Protein AF-A0A1I0Z1X1-F1 (afdb_monomer)

Nearest PDB structures (foldseek):
  2dg6-assembly1_A-2  TM=7.361E-01  e=3.418E-11  Streptomyces coelicolor A3(2)
  6jgx-assembly1_B  TM=8.925E-01  e=4.770E-03  Pseudomonas putida
  6jyw-assembly1_B  TM=8.492E-01  e=8.943E-03  Pseudomonas putida
  5gpe-assembly4_G  TM=6.206E-01  e=1.673E-03  Cupriavidus metallidurans CH34
  5gpe-assembly4_H  TM=6.329E-01  e=3.137E-03  Cupriavidus metallidurans CH34

Solvent-accessible surface area (backbone atoms only — not comparable to full-atom values): 17485 Å² total; per-residue (Å²): 79,47,64,69,57,50,18,67,75,67,72,46,49,58,70,56,52,54,46,33,34,74,76,62,67,36,82,76,61,49,73,80,50,100,91,38,63,35,45,56,69,66,56,51,56,50,50,52,50,52,46,46,40,34,72,69,32,64,33,51,70,72,38,44,35,57,36,51,52,42,42,70,36,80,86,57,53,65,70,55,39,41,50,45,33,56,65,42,49,91,72,67,96,59,86,45,52,70,71,31,39,52,55,53,48,50,57,38,53,76,68,70,55,89,73,65,92,84,39,55,65,54,48,46,55,9,34,50,50,50,56,38,43,74,74,75,41,72,63,63,68,77,46,44,65,60,54,53,54,54,50,49,56,49,52,49,54,55,49,51,55,30,48,53,41,39,73,74,70,66,38,61,59,61,25,35,48,42,43,38,50,49,58,46,41,39,59,55,51,49,54,50,53,50,53,55,51,50,48,54,53,44,28,76,72,73,53,71,76,79,74,78,77,80,81,75,72,80,77,78,88,74,90,80,91,82,88,81,90,86,81,91,76,89,81,94,82,85,88,79,79,69,77,72,64,57,64,68,57,55,64,62,60,62,68,66,68,69,74,76,81,79,84,88,86,86,86,85,88,86,90,83,87,81,89,80,87,80,87,78,87,83,136

Radius of gyration: 30.02 Å; Cα contacts (8 Å, |Δi|>4): 189; chains: 1; bounding box: 86×75×64 Å

pLDDT: mean 78.01, std 23.25, range [28.52, 97.19]

Secondary structure (DSSP, 8-state):
--HHHHHHHH---HHHHHHHHHTTSSPPPEEEETTEEE--HHHHHHHHHHHIIIIIT---HHHHHHHHHHHH-TTS-HHHHHHHHHHHSPPPSSPPPHHHHHHHHHHHHHTT----TT-HHHHHHHHHHHHHHHTT--THHHHHHHHHHHHHHHHHHHHHHHHHHHHHH--HHHHHHHHHHHHHHHHHHHHHHHHHHHHHHHHHHH-SPPPPP--------------------------SSSHHHHHHHHHHHHHHHSSSSSS--------------------

Structure (mmCIF, N/CA/C/O backbone):
data_AF-A0A1I0Z1X1-F1
#
_entry.id   AF-A0A1I0Z1X1-F1
#
loop_
_atom_site.group_PDB
_atom_site.id
_atom_site.type_symbol
_atom_site.label_atom_id
_atom_site.label_alt_id
_atom_site.label_comp_id
_atom_site.label_asym_id
_atom_site.label_entity_id
_atom_site.label_seq_id
_atom_site.pdbx_PDB_ins_code
_atom_site.Cartn_x
_atom_site.Cartn_y
_atom_site.Cartn_z
_atom_site.occupancy
_atom_site.B_iso_or_equiv
_atom_site.auth_seq_id
_atom_site.auth_comp_id
_atom_site.auth_asym_id
_atom_site.auth_atom_id
_atom_site.pdbx_PDB_model_num
ATOM 1 N N . MET A 1 1 ? -14.034 -4.670 26.678 1.00 93.81 1 MET A N 1
ATOM 2 C CA . MET A 1 1 ? -12.722 -5.021 27.282 1.00 93.81 1 MET A CA 1
ATOM 3 C C . MET A 1 1 ? -12.045 -3.809 27.926 1.00 93.81 1 MET A C 1
ATOM 5 O O . MET A 1 1 ? -12.320 -2.674 27.537 1.00 93.81 1 MET A O 1
ATOM 9 N N . ARG A 1 2 ? -11.177 -4.023 28.927 1.00 92.81 2 ARG A N 1
ATOM 10 C CA . ARG A 1 2 ? -10.353 -2.949 29.538 1.00 92.81 2 ARG A CA 1
ATOM 11 C C . ARG A 1 2 ? -9.100 -2.671 28.696 1.00 92.81 2 ARG A C 1
ATOM 13 O O . ARG A 1 2 ? -8.703 -3.499 27.889 1.00 92.81 2 ARG A O 1
ATOM 20 N N . ILE A 1 3 ? -8.436 -1.530 28.915 1.00 93.88 3 ILE A N 1
ATOM 21 C CA . ILE A 1 3 ? -7.227 -1.159 28.148 1.00 93.88 3 ILE A CA 1
ATOM 22 C C . ILE A 1 3 ? -6.066 -2.152 28.322 1.00 93.88 3 ILE A C 1
ATOM 24 O O . ILE A 1 3 ? -5.311 -2.374 27.384 1.00 93.88 3 ILE A O 1
ATOM 28 N N . SER A 1 4 ? -5.922 -2.763 29.502 1.00 93.31 4 SER A N 1
ATOM 29 C CA . SER A 1 4 ? -4.905 -3.791 29.753 1.00 93.31 4 SER A CA 1
ATOM 30 C C . SER A 1 4 ? -5.158 -5.041 28.913 1.00 93.31 4 SER A C 1
ATOM 32 O O . SER A 1 4 ? -4.246 -5.547 28.277 1.00 93.31 4 SER A O 1
ATOM 34 N N . GLU A 1 5 ? -6.411 -5.484 28.855 1.00 95.25 5 GLU A N 1
ATOM 35 C CA . GLU A 1 5 ? -6.845 -6.627 28.050 1.00 95.25 5 GLU A CA 1
ATOM 36 C C . GLU A 1 5 ? -6.687 -6.352 26.548 1.00 95.25 5 GLU A C 1
ATOM 38 O O . GLU A 1 5 ? -6.133 -7.180 25.828 1.00 95.25 5 GLU A O 1
ATOM 43 N N . LEU A 1 6 ? -7.077 -5.156 26.089 1.00 95.88 6 LEU A N 1
ATOM 44 C CA . LEU A 1 6 ? -6.846 -4.711 24.711 1.00 95.88 6 LEU A CA 1
ATOM 45 C C . LEU A 1 6 ? -5.352 -4.738 24.363 1.00 95.88 6 LEU A C 1
ATOM 47 O O . LEU A 1 6 ? -4.967 -5.207 23.294 1.00 95.88 6 LEU A O 1
ATOM 51 N N . SER A 1 7 ? -4.510 -4.258 25.280 1.00 95.56 7 SER A N 1
ATOM 52 C CA . SER A 1 7 ? -3.061 -4.222 25.097 1.00 95.56 7 SER A CA 1
ATOM 53 C C . SER A 1 7 ? -2.470 -5.623 24.965 1.00 95.56 7 SER A C 1
ATOM 55 O O . SER A 1 7 ? -1.703 -5.876 24.041 1.00 95.56 7 SER A O 1
ATOM 57 N N . THR A 1 8 ? -2.883 -6.557 25.825 1.00 95.00 8 THR A N 1
ATOM 58 C CA . THR A 1 8 ? -2.458 -7.960 25.744 1.00 95.00 8 THR A CA 1
ATOM 59 C C . THR A 1 8 ? -2.895 -8.610 24.435 1.00 95.00 8 THR A C 1
ATOM 61 O O . THR A 1 8 ? -2.097 -9.296 23.806 1.00 95.00 8 THR A O 1
ATOM 64 N N . ARG A 1 9 ? -4.138 -8.381 23.996 1.00 95.50 9 ARG A N 1
ATOM 65 C CA . ARG A 1 9 ? -4.670 -8.993 22.768 1.00 95.50 9 ARG A CA 1
ATOM 66 C C . ARG A 1 9 ? -4.030 -8.458 21.490 1.00 95.50 9 ARG A C 1
ATOM 68 O O . ARG A 1 9 ? -3.876 -9.209 20.536 1.00 95.50 9 ARG A O 1
ATOM 75 N N . THR A 1 10 ? -3.701 -7.170 21.458 1.00 95.19 10 THR A N 1
ATOM 76 C CA . THR A 1 10 ? -3.198 -6.494 20.246 1.00 95.19 10 THR A CA 1
ATOM 77 C C . THR A 1 10 ? -1.678 -6.360 20.209 1.00 95.19 10 THR A C 1
ATOM 79 O O . THR A 1 10 ? -1.124 -6.000 19.175 1.00 95.19 10 THR A O 1
ATOM 82 N N . GLY A 1 11 ? -0.993 -6.573 21.336 1.00 94.25 11 GLY A N 1
ATOM 83 C CA . GLY A 1 11 ? 0.431 -6.264 21.494 1.00 94.25 11 GLY A CA 1
ATOM 84 C C . GLY A 1 11 ? 0.743 -4.761 21.536 1.00 94.25 11 GLY A C 1
ATOM 85 O O . GLY A 1 11 ? 1.902 -4.373 21.672 1.00 94.25 11 GLY A O 1
ATOM 86 N N . VAL A 1 12 ? -0.270 -3.891 21.448 1.00 96.50 12 VAL A N 1
ATOM 87 C CA . VAL A 1 12 ? -0.105 -2.434 21.470 1.00 96.50 12 VAL A CA 1
ATOM 88 C C . VAL A 1 12 ? -0.131 -1.954 22.914 1.00 96.50 12 VAL A C 1
ATOM 90 O O . VAL A 1 12 ? -1.105 -2.165 23.634 1.00 96.50 12 VAL A O 1
ATOM 93 N N . SER A 1 13 ? 0.930 -1.287 23.369 1.00 96.75 13 SER A N 1
ATOM 94 C CA . SER A 1 13 ? 1.021 -0.817 24.756 1.00 96.75 13 SER A CA 1
ATOM 95 C C . SER A 1 13 ? -0.084 0.194 25.100 1.00 96.75 13 SER A C 1
ATOM 97 O O . SER A 1 13 ? -0.475 1.016 24.272 1.00 96.75 13 SER A O 1
ATOM 99 N N . ALA A 1 14 ? -0.571 0.190 26.345 1.00 96.06 14 ALA A N 1
ATOM 100 C CA . ALA A 1 14 ? -1.599 1.139 26.787 1.00 96.06 14 ALA A CA 1
ATOM 101 C C . ALA A 1 14 ? -1.243 2.630 26.539 1.00 96.06 14 ALA A C 1
ATOM 103 O O . ALA A 1 14 ? -2.138 3.389 26.153 1.00 96.06 14 ALA A O 1
ATOM 104 N N . PRO A 1 15 ? 0.019 3.091 26.709 1.00 97.19 15 PRO A N 1
ATOM 105 C CA . PRO A 1 15 ? 0.421 4.436 26.292 1.00 97.19 15 PRO A CA 1
ATOM 106 C C . PRO A 1 15 ? 0.251 4.684 24.790 1.00 97.19 15 PRO A C 1
ATOM 108 O O . PRO A 1 15 ? -0.226 5.751 24.409 1.00 97.19 15 PRO A O 1
ATOM 111 N N . LEU A 1 16 ? 0.589 3.702 23.947 1.00 96.19 16 LEU A N 1
ATOM 112 C CA . LEU A 1 16 ? 0.466 3.815 22.495 1.00 96.19 16 LEU A CA 1
ATOM 113 C C . LEU A 1 16 ? -1.001 3.793 22.036 1.00 96.19 16 LEU A C 1
ATOM 115 O O . LEU A 1 16 ? -1.370 4.564 21.158 1.00 96.19 16 LEU A O 1
ATOM 119 N N . VAL A 1 17 ? -1.867 3.015 22.693 1.00 96.69 17 VAL A N 1
ATOM 120 C CA . VAL A 1 17 ? -3.326 3.081 22.480 1.00 96.69 17 VAL A CA 1
ATOM 121 C C . VAL A 1 17 ? -3.846 4.494 22.763 1.00 96.69 17 VAL A C 1
ATOM 123 O O . VAL A 1 17 ? -4.510 5.089 21.920 1.00 96.69 17 VAL A O 1
ATOM 126 N N . LYS A 1 18 ? -3.504 5.076 23.924 1.00 95.00 18 LYS A N 1
ATOM 127 C CA . LYS A 1 18 ? -3.908 6.453 24.271 1.00 95.00 18 LYS A CA 1
ATOM 128 C C . LYS A 1 18 ? -3.362 7.481 23.283 1.00 95.00 18 LYS A C 1
ATOM 130 O O . LYS A 1 18 ? -4.047 8.452 22.972 1.00 95.00 18 LYS A O 1
ATOM 135 N N . PHE A 1 19 ? -2.137 7.270 22.808 1.00 96.19 19 PHE A N 1
ATOM 136 C CA . PHE A 1 19 ? -1.537 8.080 21.759 1.00 96.19 19 PHE A CA 1
ATOM 137 C C . PHE A 1 19 ? -2.364 8.002 20.469 1.00 96.19 19 PHE A C 1
ATOM 139 O O . PHE A 1 19 ? -2.783 9.044 19.984 1.00 96.19 19 PHE A O 1
ATOM 146 N N . TYR A 1 20 ? -2.699 6.810 19.965 1.00 97.06 20 TYR A N 1
ATOM 147 C CA . TYR A 1 20 ? -3.520 6.668 18.755 1.00 97.06 20 TYR A CA 1
ATOM 148 C C . TYR A 1 20 ? -4.912 7.289 18.889 1.00 97.06 20 TYR A C 1
ATOM 150 O O . TYR A 1 20 ? -5.387 7.885 17.926 1.00 97.06 20 TYR A O 1
ATOM 158 N N . VAL A 1 21 ? -5.534 7.220 20.070 1.00 96.12 21 VAL A N 1
ATOM 159 C CA . VAL A 1 21 ? -6.797 7.932 20.336 1.00 96.12 21 VAL A CA 1
ATOM 160 C C . VAL A 1 21 ? -6.605 9.445 20.234 1.00 96.12 21 VAL A C 1
ATOM 162 O O . VAL A 1 21 ? -7.387 10.125 19.577 1.00 96.12 21 VAL A O 1
ATOM 165 N N . ARG A 1 22 ? -5.548 9.992 20.848 1.00 95.56 22 ARG A N 1
ATOM 166 C CA . ARG A 1 22 ? -5.266 11.435 20.810 1.00 95.56 22 ARG A CA 1
ATOM 167 C C . ARG A 1 22 ? -4.931 11.930 19.403 1.00 95.56 22 ARG A C 1
ATOM 169 O O . ARG A 1 22 ? -5.364 13.013 19.026 1.00 95.56 22 ARG A O 1
ATOM 176 N N . GLU A 1 23 ? -4.173 11.148 18.642 1.00 94.44 23 GLU A N 1
ATOM 177 C CA . GLU A 1 23 ? -3.815 11.478 17.261 1.00 94.44 23 GLU A CA 1
ATOM 178 C C . GLU A 1 23 ? -4.964 11.214 16.269 1.00 94.44 23 GLU A C 1
ATOM 180 O O . GLU A 1 23 ? -4.846 11.567 15.095 1.00 94.44 23 GLU A O 1
ATOM 185 N N . GLY A 1 24 ? -6.081 10.629 16.722 1.00 94.44 24 GLY A N 1
ATOM 186 C CA . GLY A 1 24 ? -7.289 10.395 15.928 1.00 94.44 24 GLY A CA 1
ATOM 187 C C . GLY A 1 24 ? -7.253 9.154 15.032 1.00 94.44 24 GLY A C 1
ATOM 188 O O . GLY A 1 24 ? -8.101 9.028 14.164 1.00 94.44 24 GLY A O 1
ATOM 189 N N . LEU A 1 25 ? -6.294 8.240 15.215 1.00 96.38 25 LEU A N 1
ATOM 190 C CA . LEU A 1 25 ? -6.234 6.989 14.445 1.00 96.38 25 LEU A CA 1
ATOM 191 C C . LEU A 1 25 ? -7.194 5.925 14.992 1.00 96.38 25 LEU A C 1
ATOM 193 O O . LEU A 1 25 ? -7.683 5.083 14.241 1.00 96.38 25 LEU A O 1
ATOM 197 N N . LEU A 1 26 ? -7.440 5.943 16.303 1.00 96.69 26 LEU A N 1
ATOM 198 C CA . LEU A 1 26 ? -8.332 5.012 16.987 1.00 96.69 26 LEU A CA 1
ATOM 199 C C . LEU A 1 26 ? -9.522 5.788 17.570 1.00 96.69 26 LEU A C 1
ATOM 201 O O . LEU A 1 26 ? -9.287 6.770 18.281 1.00 96.69 26 LEU A O 1
ATOM 205 N N . PRO A 1 27 ? -10.774 5.357 17.338 1.00 94.44 27 PRO A N 1
ATOM 206 C CA . PRO A 1 27 ? -11.924 5.929 18.026 1.00 94.44 27 PRO A CA 1
ATOM 207 C C . PRO A 1 2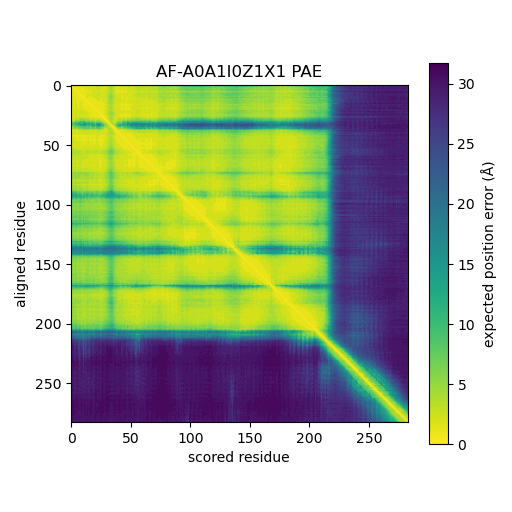7 ? -11.757 5.885 19.556 1.00 94.44 27 PRO A C 1
ATOM 209 O O . PRO A 1 27 ? -11.107 4.978 20.091 1.00 94.44 27 PRO A O 1
ATOM 212 N N . PRO A 1 28 ? -12.302 6.867 20.295 1.00 93.38 28 PRO A N 1
ATOM 213 C CA . PRO A 1 28 ? -12.273 6.829 21.748 1.00 93.38 28 PRO A CA 1
ATOM 214 C C . PRO A 1 28 ? -13.129 5.670 22.273 1.00 93.38 28 PRO A C 1
ATOM 216 O O . PRO A 1 28 ? -14.193 5.377 21.738 1.00 93.38 28 PRO A O 1
ATOM 219 N N . ALA A 1 29 ? -12.691 5.068 23.378 1.00 91.94 29 ALA A N 1
ATOM 220 C CA . ALA A 1 29 ? -13.447 4.021 24.057 1.00 91.94 29 ALA A CA 1
ATOM 221 C C . ALA A 1 29 ? -14.838 4.495 24.505 1.00 91.94 29 ALA A C 1
ATOM 223 O O . ALA A 1 29 ? -15.006 5.628 24.973 1.00 91.94 29 ALA A O 1
ATOM 224 N N . GLU A 1 30 ? -15.811 3.590 24.463 1.00 88.75 30 GLU A N 1
ATOM 225 C CA . GLU A 1 30 ? -17.180 3.860 24.890 1.00 88.75 30 GLU A CA 1
ATOM 226 C C . GLU A 1 30 ? -17.243 4.108 26.398 1.00 88.75 30 GLU A C 1
ATOM 228 O O . GLU A 1 30 ? -16.632 3.386 27.190 1.00 88.75 30 GLU A O 1
ATOM 233 N N . ARG A 1 31 ? -17.993 5.128 26.829 1.00 85.38 31 ARG A N 1
ATOM 234 C CA . ARG A 1 31 ? -18.189 5.429 28.255 1.00 85.38 31 ARG A CA 1
ATOM 235 C C . ARG A 1 31 ? -19.332 4.578 28.804 1.00 85.38 31 ARG A C 1
ATOM 237 O O . ARG A 1 31 ? -20.492 4.878 28.560 1.00 85.38 31 ARG A O 1
ATOM 244 N N . THR A 1 32 ? -19.010 3.571 29.611 1.00 81.81 32 THR A N 1
ATOM 245 C CA . THR A 1 32 ? -19.996 2.670 30.239 1.00 81.81 32 THR A CA 1
ATOM 246 C C . THR A 1 32 ? -20.348 3.060 31.684 1.00 81.81 32 THR A C 1
ATOM 248 O O . THR A 1 32 ? -21.060 2.341 32.379 1.00 81.81 32 THR A O 1
ATOM 251 N N . GLY A 1 33 ? -19.858 4.207 32.169 1.00 78.62 33 GLY A N 1
ATOM 252 C CA . GLY A 1 33 ? -20.182 4.766 33.485 1.00 78.62 33 GLY A CA 1
ATOM 253 C C . GLY A 1 33 ? -19.370 6.024 33.813 1.00 78.62 33 GLY A C 1
ATOM 254 O O . GLY A 1 33 ? -18.542 6.463 33.015 1.00 78.62 33 GLY A O 1
ATOM 255 N N . HIS A 1 34 ? -19.567 6.594 35.010 1.00 71.50 34 HIS A N 1
ATOM 256 C CA . HIS A 1 34 ? -18.970 7.885 35.404 1.00 71.50 34 HIS A CA 1
ATOM 257 C C . HIS A 1 34 ? -17.430 7.914 35.294 1.00 71.50 34 HIS A C 1
ATOM 259 O O . HIS A 1 34 ? -16.863 8.930 34.901 1.00 71.50 34 HIS A O 1
ATOM 265 N N . ASN A 1 35 ? -16.763 6.780 35.550 1.00 72.00 35 ASN A N 1
ATOM 266 C CA . ASN A 1 35 ? -15.308 6.625 35.414 1.00 72.00 35 ASN A CA 1
ATOM 267 C C . ASN A 1 35 ? -14.905 5.306 34.720 1.00 72.00 35 ASN A C 1
ATOM 269 O O . ASN A 1 35 ? -13.876 4.704 35.034 1.00 72.00 35 ASN A O 1
ATOM 273 N N . ARG A 1 36 ? -15.759 4.791 33.827 1.00 78.31 36 ARG A N 1
ATOM 274 C CA . ARG A 1 36 ? -15.531 3.509 33.150 1.00 78.31 36 ARG A CA 1
ATOM 275 C C . ARG A 1 36 ? -15.606 3.692 31.643 1.00 78.31 36 ARG A C 1
ATOM 277 O O . ARG A 1 36 ? -16.592 4.213 31.134 1.00 78.31 36 ARG A O 1
ATOM 284 N N . THR A 1 37 ? -14.559 3.247 30.961 1.00 84.12 37 THR A N 1
ATOM 285 C CA . THR A 1 37 ? -14.524 3.133 29.507 1.00 84.12 37 THR A CA 1
ATOM 286 C C . THR A 1 37 ? -14.244 1.700 29.089 1.00 84.12 37 THR A C 1
ATOM 288 O O . THR A 1 37 ? -13.512 0.975 29.778 1.00 84.12 37 THR A O 1
ATOM 291 N N . GLU A 1 38 ? -14.846 1.290 27.979 1.00 91.25 38 GLU A N 1
ATOM 292 C CA . GLU A 1 38 ? -14.701 -0.041 27.404 1.00 91.25 38 GLU A CA 1
ATOM 293 C C . GLU A 1 38 ? -14.336 0.033 25.927 1.00 91.25 38 GLU A C 1
ATOM 295 O O . GLU A 1 38 ? -14.809 0.884 25.183 1.00 91.25 38 GLU A O 1
ATOM 300 N N . TYR A 1 39 ? -13.447 -0.870 25.531 1.00 94.69 39 TYR A N 1
ATOM 301 C CA . TYR A 1 39 ? -13.050 -1.077 24.146 1.00 94.69 39 TYR A CA 1
ATOM 302 C C . TYR A 1 39 ? -13.800 -2.295 23.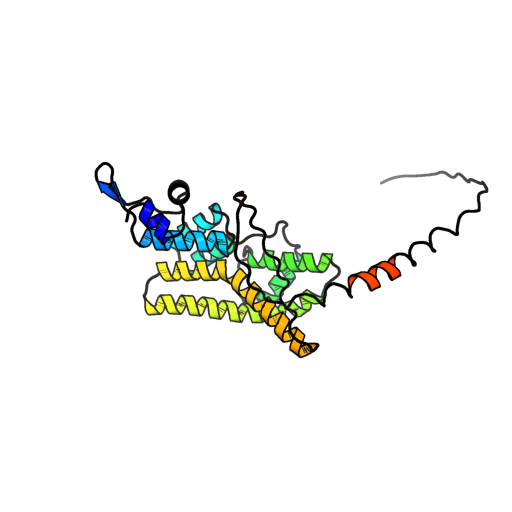589 1.00 94.69 39 TYR A C 1
ATOM 304 O O . TYR A 1 39 ? -14.049 -3.255 24.327 1.00 94.69 39 TYR A O 1
ATOM 312 N N . GLY A 1 40 ? -14.156 -2.253 22.309 1.00 94.81 40 GLY A N 1
ATOM 313 C CA . GLY A 1 40 ? -14.839 -3.334 21.583 1.00 94.81 40 GLY A CA 1
ATOM 314 C C . GLY A 1 40 ? -13.917 -4.093 20.624 1.00 94.81 40 GLY A C 1
ATOM 315 O O . GLY A 1 40 ? -12.736 -3.764 20.510 1.00 94.81 40 GLY A O 1
ATOM 316 N N . GLU A 1 41 ? -14.459 -5.087 19.917 1.00 95.00 41 GLU A N 1
ATOM 317 C CA . GLU A 1 41 ? -13.729 -5.821 18.866 1.00 95.00 41 GLU A CA 1
ATOM 318 C C . GLU A 1 41 ? -13.301 -4.905 17.713 1.00 95.00 41 GLU A C 1
ATOM 320 O O . GLU A 1 41 ? -12.186 -5.034 17.215 1.00 95.00 41 GLU A O 1
ATOM 325 N N . ASP A 1 42 ? -14.098 -3.888 17.387 1.00 93.31 42 ASP A N 1
ATOM 326 C CA . ASP A 1 42 ? -13.743 -2.897 16.363 1.00 93.31 42 ASP A CA 1
ATOM 327 C C . ASP A 1 42 ? -12.449 -2.151 16.714 1.00 93.31 42 ASP A C 1
ATOM 329 O O . ASP A 1 42 ? -11.645 -1.830 15.843 1.00 93.31 42 ASP A O 1
ATOM 333 N N . HIS A 1 43 ? -12.173 -1.943 18.009 1.00 96.56 43 HIS A N 1
ATOM 334 C CA . HIS A 1 43 ? -10.911 -1.342 18.442 1.00 96.56 43 HIS A CA 1
ATOM 335 C C . HIS A 1 43 ? -9.727 -2.297 18.249 1.00 96.56 43 HIS A C 1
ATOM 337 O O . HIS A 1 43 ? -8.621 -1.842 17.966 1.00 96.56 43 HIS A O 1
ATOM 343 N N . VAL A 1 44 ? -9.939 -3.609 18.402 1.00 96.88 44 VAL A N 1
ATOM 344 C CA . VAL A 1 44 ? -8.919 -4.631 18.123 1.00 96.88 44 VAL A CA 1
ATOM 345 C C . VAL A 1 44 ? -8.613 -4.642 16.629 1.00 96.88 44 VAL A C 1
ATOM 347 O O . VAL A 1 44 ? -7.449 -4.491 16.258 1.00 96.88 44 VAL A O 1
ATOM 350 N N . ALA A 1 45 ? -9.643 -4.752 15.785 1.00 94.31 45 ALA A N 1
ATOM 351 C CA . ALA A 1 45 ? -9.505 -4.750 14.330 1.00 94.31 45 ALA A CA 1
ATOM 352 C C . ALA A 1 45 ? -8.799 -3.478 13.838 1.00 94.31 45 ALA A C 1
ATOM 354 O O . ALA A 1 45 ? -7.801 -3.548 13.118 1.00 94.31 45 ALA A O 1
ATOM 355 N N . ARG A 1 46 ? -9.225 -2.313 14.340 1.00 96.19 46 ARG A N 1
ATOM 356 C CA . ARG A 1 46 ? -8.614 -1.024 14.014 1.00 96.19 46 ARG A CA 1
ATOM 357 C C . ARG A 1 46 ? -7.152 -0.933 14.445 1.00 96.19 46 ARG A C 1
ATOM 359 O O . ARG A 1 46 ? -6.332 -0.414 13.692 1.00 96.19 46 ARG A O 1
ATOM 366 N N . LEU A 1 47 ? -6.794 -1.435 15.629 1.00 97.19 47 LEU A N 1
ATOM 367 C CA . LEU A 1 47 ? -5.400 -1.455 16.086 1.00 97.19 47 LEU A CA 1
ATOM 368 C C . LEU A 1 47 ? -4.525 -2.364 15.224 1.00 97.19 47 LEU A C 1
ATOM 370 O O . LEU A 1 47 ? -3.416 -1.962 14.878 1.00 97.19 47 LEU A O 1
ATOM 374 N N . VAL A 1 48 ? -5.018 -3.547 14.850 1.00 95.12 48 VAL A N 1
ATOM 375 C CA . VAL A 1 48 ? -4.309 -4.444 13.926 1.00 95.12 48 VAL A CA 1
ATOM 376 C C . VAL A 1 48 ? -4.071 -3.738 12.593 1.00 95.12 48 VAL A C 1
ATOM 378 O O . VAL A 1 48 ? -2.931 -3.686 12.141 1.00 95.12 48 VAL A O 1
ATOM 381 N N . LEU A 1 49 ? -5.098 -3.095 12.029 1.00 95.19 49 LEU A N 1
ATOM 382 C CA . LEU A 1 49 ? -4.976 -2.333 10.787 1.00 95.19 49 LEU A CA 1
ATOM 383 C C . LEU A 1 49 ? -3.945 -1.197 10.900 1.00 95.19 49 LEU A C 1
ATOM 385 O O . LEU A 1 49 ? -3.067 -1.082 10.046 1.00 95.19 49 LEU A O 1
ATOM 389 N N . ILE A 1 50 ? -3.985 -0.397 11.974 1.00 96.31 50 ILE A N 1
ATOM 390 C CA . ILE A 1 50 ? -2.989 0.662 12.223 1.00 96.31 50 ILE A CA 1
ATOM 391 C C . ILE A 1 50 ? -1.570 0.080 12.218 1.00 96.31 50 ILE A C 1
ATOM 393 O O . ILE A 1 50 ? -0.677 0.646 11.584 1.00 96.31 50 ILE A O 1
ATOM 397 N N . ARG A 1 51 ? -1.346 -1.044 12.912 1.00 94.75 51 ARG A N 1
ATOM 398 C CA . ARG A 1 51 ? -0.025 -1.687 12.972 1.00 94.75 51 ARG A CA 1
ATOM 399 C C . ARG A 1 51 ? 0.406 -2.218 11.612 1.00 94.75 51 ARG A C 1
ATOM 401 O O . ARG A 1 51 ? 1.544 -1.978 11.228 1.00 94.75 51 ARG A O 1
ATOM 408 N N . SER A 1 52 ? -0.488 -2.841 10.850 1.00 93.88 52 SER A N 1
ATOM 409 C CA . SER A 1 52 ? -0.194 -3.288 9.487 1.00 93.88 52 SER A CA 1
ATOM 410 C C . SER A 1 52 ? 0.255 -2.129 8.593 1.00 93.88 52 SER A C 1
ATOM 412 O O . SER A 1 52 ? 1.304 -2.218 7.957 1.00 93.88 52 SER A O 1
ATOM 414 N N . LEU A 1 53 ? -0.477 -1.012 8.597 1.00 94.12 53 LEU A N 1
ATOM 415 C CA . LEU A 1 53 ? -0.159 0.156 7.769 1.00 94.12 53 LEU A CA 1
ATOM 416 C C . LEU A 1 53 ? 1.171 0.821 8.146 1.00 94.12 53 LEU A C 1
ATOM 418 O O . LEU A 1 53 ? 1.905 1.275 7.269 1.00 94.12 53 LEU A O 1
ATOM 422 N N . VAL A 1 54 ? 1.490 0.887 9.439 1.00 93.81 54 VAL A N 1
ATOM 423 C CA . VAL A 1 54 ? 2.695 1.573 9.925 1.00 93.81 54 VAL A CA 1
ATOM 424 C C . VAL A 1 54 ? 3.921 0.661 9.887 1.00 93.81 54 VAL A C 1
ATOM 426 O O . VAL A 1 54 ? 4.953 1.054 9.352 1.00 93.81 54 VAL A O 1
ATOM 429 N N . ASP A 1 55 ? 3.826 -0.551 10.432 1.00 92.38 55 ASP A N 1
ATOM 430 C CA . ASP A 1 55 ? 4.989 -1.425 10.621 1.00 92.38 55 ASP A CA 1
ATOM 431 C C . ASP A 1 55 ? 5.394 -2.139 9.337 1.00 92.38 55 ASP A C 1
ATOM 433 O O . ASP A 1 55 ? 6.579 -2.245 9.032 1.00 92.38 55 ASP A O 1
ATOM 437 N N . VAL A 1 56 ? 4.406 -2.650 8.600 1.00 88.62 56 VAL A N 1
ATOM 438 C CA . VAL A 1 56 ? 4.639 -3.427 7.375 1.00 88.62 56 VAL A CA 1
ATOM 439 C C . VAL A 1 56 ? 4.538 -2.524 6.151 1.00 88.62 56 VAL A C 1
ATOM 441 O O . VAL A 1 56 ? 5.357 -2.621 5.240 1.00 88.62 56 VAL A O 1
ATOM 444 N N . GLY A 1 57 ? 3.554 -1.622 6.149 1.00 88.44 57 GLY A N 1
ATOM 445 C CA . GLY A 1 57 ? 3.344 -0.638 5.089 1.00 88.44 57 GLY A CA 1
ATOM 446 C C . GLY A 1 57 ? 4.313 0.542 5.108 1.00 88.44 57 GLY A C 1
ATOM 447 O O . GLY A 1 57 ? 4.408 1.276 4.128 1.00 88.44 57 GLY A O 1
ATOM 448 N N . GLY A 1 58 ? 5.023 0.761 6.219 1.00 91.31 58 GLY A N 1
ATOM 449 C CA . GLY A 1 58 ? 5.974 1.866 6.356 1.00 91.31 58 GLY A CA 1
ATOM 450 C C . GLY A 1 58 ? 5.333 3.256 6.295 1.00 91.31 58 GLY A C 1
ATOM 451 O O . GLY A 1 58 ? 6.038 4.245 6.069 1.00 91.31 58 GLY A O 1
ATOM 452 N N . LEU A 1 59 ? 4.010 3.367 6.467 1.00 93.81 59 LEU A N 1
ATOM 453 C CA . LEU A 1 59 ? 3.333 4.656 6.421 1.00 93.81 59 LEU A CA 1
ATOM 454 C C . LEU A 1 59 ? 3.678 5.502 7.647 1.00 93.81 59 LEU A C 1
ATOM 456 O O . LEU A 1 59 ? 3.692 5.037 8.787 1.00 93.81 59 LEU A O 1
ATOM 460 N N . SER A 1 60 ? 3.864 6.805 7.421 1.00 94.25 60 SER A N 1
ATOM 461 C CA . SER A 1 60 ? 3.8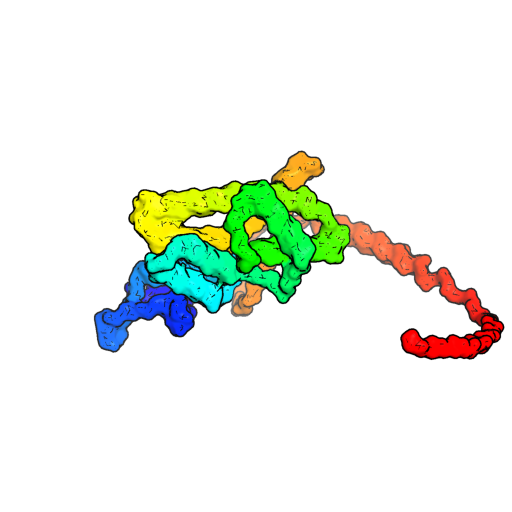41 7.770 8.522 1.00 94.25 60 SER A CA 1
ATOM 462 C C . SER A 1 60 ? 2.469 7.764 9.204 1.00 94.25 60 SER A C 1
ATOM 464 O O . SER A 1 60 ? 1.450 7.531 8.555 1.00 94.25 60 SER A O 1
ATOM 466 N N . LEU A 1 61 ? 2.410 8.112 10.491 1.00 94.38 61 LEU A N 1
ATOM 467 C CA . LEU A 1 61 ? 1.139 8.183 11.225 1.00 94.38 61 LEU A CA 1
ATOM 468 C C . LEU A 1 61 ? 0.131 9.146 10.588 1.00 94.38 61 LEU A C 1
ATOM 470 O O . LEU A 1 61 ? -1.061 8.857 10.558 1.00 94.38 61 LEU A O 1
ATOM 474 N N . ALA A 1 62 ? 0.607 10.266 10.040 1.00 94.56 62 ALA A N 1
ATOM 475 C CA . ALA A 1 62 ? -0.244 11.219 9.335 1.00 94.56 62 ALA A CA 1
ATOM 476 C C . ALA A 1 62 ? -0.829 10.621 8.045 1.00 94.56 62 ALA A C 1
ATOM 478 O O . ALA A 1 62 ? -1.990 10.859 7.724 1.00 94.56 62 ALA A O 1
ATOM 479 N N . ALA A 1 63 ? -0.038 9.834 7.310 1.00 95.06 63 ALA A N 1
ATOM 480 C CA . ALA A 1 63 ? -0.506 9.133 6.120 1.00 95.06 63 ALA A CA 1
ATOM 481 C C . ALA A 1 63 ? -1.489 8.011 6.483 1.00 95.06 63 ALA A C 1
ATOM 483 O O . ALA A 1 63 ? -2.559 7.942 5.885 1.00 95.06 63 ALA A O 1
ATOM 484 N N . ALA A 1 64 ? -1.175 7.211 7.508 1.00 95.94 64 ALA A N 1
ATOM 485 C CA . ALA A 1 64 ? -2.069 6.183 8.030 1.00 95.94 64 ALA A CA 1
ATOM 486 C C . ALA A 1 64 ? -3.416 6.785 8.451 1.00 95.94 64 ALA A C 1
ATOM 488 O O . ALA A 1 64 ? -4.450 6.278 8.042 1.00 95.94 64 ALA A O 1
ATOM 489 N N . ARG A 1 65 ? -3.426 7.916 9.170 1.00 96.00 65 ARG A N 1
ATOM 490 C CA . ARG A 1 65 ? -4.669 8.609 9.534 1.00 96.00 65 ARG A CA 1
ATOM 491 C C . ARG A 1 65 ? -5.518 8.980 8.317 1.00 96.00 65 ARG A C 1
ATOM 493 O O . ARG A 1 65 ? -6.689 8.646 8.303 1.00 96.00 65 ARG A O 1
ATOM 500 N N . ARG A 1 66 ? -4.941 9.604 7.282 1.00 95.81 66 ARG A N 1
ATOM 501 C CA . ARG A 1 66 ? -5.703 9.967 6.067 1.00 95.81 66 ARG A CA 1
ATOM 502 C C . ARG A 1 66 ? -6.346 8.758 5.390 1.00 95.81 66 ARG A C 1
ATOM 504 O O . ARG A 1 66 ? -7.460 8.851 4.893 1.00 95.81 66 ARG A O 1
ATOM 511 N N . VAL A 1 67 ? -5.623 7.644 5.348 1.00 96.25 67 VAL A N 1
ATOM 512 C CA . VAL A 1 67 ? -6.112 6.389 4.770 1.00 96.25 67 VAL A CA 1
ATOM 513 C C . VAL A 1 67 ? -7.259 5.819 5.598 1.00 96.25 67 VAL A C 1
ATOM 515 O O . VAL A 1 67 ? -8.281 5.422 5.054 1.00 96.25 67 VAL A O 1
ATOM 518 N N . LEU A 1 68 ? -7.093 5.814 6.914 1.00 96.12 68 LEU A N 1
ATOM 519 C CA . LEU A 1 68 ? -8.098 5.359 7.858 1.00 96.12 68 LEU A CA 1
ATOM 520 C C . LEU A 1 68 ? -9.368 6.229 7.813 1.00 96.12 68 LEU A C 1
ATOM 522 O O . LEU A 1 68 ? -10.463 5.683 7.770 1.00 96.12 68 LEU A O 1
ATOM 526 N N . ASP A 1 69 ? -9.224 7.553 7.716 1.00 95.94 69 ASP A N 1
ATOM 527 C CA . ASP A 1 69 ? -10.346 8.484 7.534 1.00 95.94 69 ASP A CA 1
ATOM 528 C C . ASP A 1 69 ? -11.114 8.181 6.226 1.00 95.94 69 ASP A C 1
ATOM 530 O O . ASP A 1 69 ? -12.341 8.233 6.201 1.00 95.94 69 ASP A O 1
ATOM 534 N N . ALA A 1 70 ? -10.415 7.808 5.145 1.00 95.94 70 ALA A N 1
ATOM 535 C CA . ALA A 1 70 ? -11.043 7.427 3.875 1.00 95.94 70 ALA A CA 1
ATOM 536 C C . ALA A 1 70 ? -11.780 6.075 3.939 1.00 95.94 70 ALA A C 1
ATOM 538 O O . ALA A 1 70 ? -12.804 5.900 3.275 1.00 95.94 70 ALA A O 1
ATOM 539 N N . ILE A 1 71 ? -11.284 5.123 4.739 1.00 94.44 71 ILE A N 1
ATOM 540 C CA . ILE A 1 71 ? -12.008 3.876 5.036 1.00 94.44 71 ILE A CA 1
ATOM 541 C C . ILE A 1 71 ? -13.291 4.201 5.801 1.00 94.44 71 ILE A C 1
ATOM 543 O O . ILE A 1 71 ? -14.355 3.701 5.441 1.00 94.44 71 ILE A O 1
ATOM 547 N N . ASP A 1 72 ? -13.207 5.066 6.810 1.00 93.44 72 ASP A N 1
ATOM 548 C CA . ASP A 1 72 ? -14.336 5.384 7.685 1.00 93.44 72 ASP A CA 1
ATOM 549 C C . ASP A 1 72 ? -15.419 6.227 6.965 1.00 93.44 72 ASP A C 1
ATOM 551 O O . ASP A 1 72 ? -16.597 6.184 7.332 1.00 93.44 72 ASP A O 1
ATOM 555 N N . ASP A 1 73 ? -15.063 6.955 5.899 1.00 94.44 73 ASP A N 1
ATOM 556 C CA . ASP A 1 73 ? -16.013 7.703 5.067 1.00 94.44 73 ASP A CA 1
ATOM 557 C C . ASP A 1 73 ? -16.800 6.781 4.122 1.00 94.44 73 ASP A C 1
ATOM 559 O O . ASP A 1 73 ? -16.387 6.492 2.999 1.00 94.44 73 ASP A O 1
ATOM 563 N N . THR A 1 74 ? -17.974 6.335 4.571 1.00 90.06 74 THR A N 1
ATOM 564 C CA . THR A 1 74 ? -18.890 5.475 3.795 1.00 90.06 74 THR A CA 1
ATOM 565 C C . THR A 1 74 ? -19.459 6.107 2.523 1.00 90.06 74 THR A C 1
ATOM 567 O O . THR A 1 74 ? -19.921 5.367 1.653 1.00 90.06 74 THR A O 1
ATOM 570 N N . ALA A 1 75 ? -19.424 7.436 2.380 1.00 92.81 75 ALA A N 1
ATOM 571 C CA . ALA A 1 75 ? -19.886 8.112 1.169 1.00 92.81 75 ALA A CA 1
ATOM 572 C C . ALA A 1 75 ? -18.824 8.095 0.056 1.00 92.81 75 ALA A C 1
ATOM 574 O O . ALA A 1 75 ? -19.156 8.299 -1.113 1.00 92.81 75 ALA A O 1
ATOM 575 N N . LEU A 1 76 ? -17.563 7.827 0.406 1.00 93.56 76 LEU A N 1
ATOM 576 C CA . LEU A 1 76 ? -16.446 7.849 -0.525 1.00 93.56 76 LEU A CA 1
ATOM 577 C C . LEU A 1 76 ? -16.436 6.593 -1.426 1.00 93.56 76 LEU A C 1
ATOM 579 O O . LEU A 1 76 ? -16.414 5.463 -0.916 1.00 93.56 76 LEU A O 1
ATOM 583 N N . PRO A 1 77 ? -16.403 6.733 -2.765 1.00 93.06 77 PRO A N 1
ATOM 584 C CA . PRO A 1 77 ? -16.279 5.592 -3.672 1.00 93.06 77 PRO A CA 1
ATOM 585 C C . PRO A 1 77 ? -14.982 4.799 -3.442 1.00 93.06 77 PRO A C 1
ATOM 587 O O . PRO A 1 77 ? -13.936 5.382 -3.163 1.00 93.06 77 PRO A O 1
ATOM 590 N N . LEU A 1 78 ? -14.998 3.472 -3.644 1.00 91.56 78 LEU A N 1
ATOM 591 C CA . LEU A 1 78 ? -13.795 2.630 -3.469 1.00 91.56 78 LEU A CA 1
ATOM 592 C C . LEU A 1 78 ? -12.612 3.076 -4.346 1.00 91.56 78 LEU A C 1
ATOM 594 O O . LEU A 1 78 ? -11.462 2.983 -3.925 1.00 91.56 78 LEU A O 1
ATOM 598 N N . ALA A 1 79 ? -12.882 3.607 -5.542 1.00 90.19 79 ALA A N 1
ATOM 599 C CA . ALA A 1 79 ? -11.848 4.158 -6.417 1.00 90.19 79 ALA A CA 1
ATOM 600 C C . ALA A 1 79 ? -11.143 5.383 -5.802 1.00 90.19 79 ALA A C 1
ATOM 602 O O . ALA A 1 79 ? -9.942 5.569 -5.994 1.00 90.19 79 ALA A O 1
ATOM 603 N N . GLU A 1 80 ? -11.865 6.201 -5.036 1.00 93.06 80 GLU A N 1
ATOM 604 C CA . GLU A 1 80 ? -11.283 7.341 -4.326 1.00 93.06 80 GLU A CA 1
ATOM 605 C C . GLU A 1 80 ? -10.504 6.883 -3.087 1.00 93.06 80 GLU A C 1
ATOM 607 O O . GLU A 1 80 ? -9.402 7.378 -2.854 1.00 93.06 80 GLU A O 1
ATOM 612 N N . VAL A 1 81 ? -10.994 5.867 -2.363 1.00 95.25 81 VAL A N 1
ATOM 613 C CA . VAL A 1 81 ? -10.237 5.207 -1.279 1.00 95.25 81 VAL A CA 1
ATOM 614 C C . VAL A 1 81 ? -8.899 4.671 -1.800 1.00 95.25 81 VAL A C 1
ATOM 616 O O . VAL A 1 81 ? -7.855 4.919 -1.195 1.00 95.25 81 VAL A O 1
ATOM 619 N N . LEU A 1 82 ? -8.908 4.000 -2.957 1.00 92.38 82 LEU A N 1
ATOM 620 C CA . LEU A 1 82 ? -7.693 3.539 -3.635 1.00 92.38 82 LEU A CA 1
ATOM 621 C C . LEU A 1 82 ? -6.750 4.709 -3.947 1.00 92.38 82 LEU A C 1
ATOM 623 O O . LEU A 1 82 ? -5.552 4.622 -3.682 1.00 92.38 82 LEU A O 1
ATOM 627 N N . GLY A 1 83 ? -7.279 5.820 -4.465 1.00 92.69 83 GLY A N 1
ATOM 628 C CA . GLY A 1 83 ? -6.498 7.030 -4.726 1.00 92.69 83 GLY A CA 1
ATOM 629 C C . GLY A 1 83 ? -5.831 7.596 -3.467 1.00 92.69 83 GLY A C 1
ATOM 630 O O . GLY A 1 83 ? -4.650 7.952 -3.503 1.00 92.69 83 GLY A O 1
ATOM 631 N N . VAL A 1 84 ? -6.545 7.626 -2.336 1.00 94.81 84 VAL A N 1
ATOM 632 C CA . VAL A 1 84 ? -5.989 8.043 -1.036 1.00 94.81 84 VAL A CA 1
ATOM 633 C C . VAL A 1 84 ? -4.896 7.079 -0.570 1.00 94.81 84 VAL A C 1
ATOM 635 O O . VAL A 1 84 ? -3.833 7.534 -0.143 1.00 94.81 84 VAL A O 1
ATOM 638 N N . ALA A 1 85 ? -5.118 5.768 -0.695 1.00 93.62 85 ALA A N 1
ATOM 639 C CA . ALA A 1 85 ? -4.139 4.742 -0.338 1.00 93.62 85 ALA A CA 1
ATOM 640 C C . ALA A 1 85 ? -2.850 4.877 -1.164 1.00 93.62 85 ALA A C 1
ATOM 642 O O . ALA A 1 85 ? -1.760 4.962 -0.601 1.00 93.62 85 ALA A O 1
ATOM 643 N N . GLN A 1 86 ? -2.970 5.003 -2.489 1.00 92.25 86 GLN A N 1
ATOM 644 C CA . GLN A 1 86 ? -1.833 5.233 -3.385 1.00 92.25 86 GLN A CA 1
ATOM 645 C C . GLN A 1 86 ? -1.115 6.549 -3.062 1.00 92.25 86 GLN A C 1
ATOM 647 O O . GLN A 1 86 ? 0.113 6.609 -3.046 1.00 92.25 86 GLN A O 1
ATOM 652 N N . GLY A 1 87 ? -1.866 7.614 -2.774 1.00 91.62 87 GLY A N 1
ATOM 653 C CA . GLY A 1 87 ? -1.317 8.920 -2.410 1.00 91.62 87 GLY A CA 1
ATOM 654 C C . GLY A 1 87 ? -0.596 8.945 -1.058 1.00 91.62 87 GLY A C 1
ATOM 655 O O . GLY A 1 87 ? 0.211 9.848 -0.819 1.00 91.62 87 GLY A O 1
ATOM 656 N N . ALA A 1 88 ? -0.876 7.980 -0.181 1.00 92.25 88 ALA A N 1
ATOM 657 C CA . ALA A 1 88 ? -0.229 7.824 1.116 1.00 92.25 88 ALA A CA 1
ATOM 658 C C . ALA A 1 88 ? 1.144 7.142 1.029 1.00 92.25 88 ALA A C 1
ATOM 660 O O . ALA A 1 88 ? 1.947 7.311 1.952 1.00 92.25 88 ALA A O 1
ATOM 661 N N . LEU A 1 89 ? 1.421 6.419 -0.062 1.00 88.62 89 LEU A N 1
ATOM 662 C CA . LEU A 1 89 ? 2.697 5.745 -0.282 1.00 88.62 89 LEU A CA 1
ATOM 663 C C . LEU A 1 89 ? 3.865 6.748 -0.381 1.00 88.62 89 LEU A C 1
ATOM 665 O O . LEU A 1 89 ? 3.674 7.899 -0.800 1.00 88.62 89 LEU A O 1
ATOM 669 N N . PRO A 1 90 ? 5.093 6.337 -0.010 1.00 82.88 90 PRO A N 1
ATOM 670 C CA . PRO A 1 90 ? 6.269 7.194 -0.094 1.00 82.88 90 PRO A CA 1
ATOM 671 C C . PRO A 1 90 ? 6.482 7.756 -1.503 1.00 82.88 90 PRO A C 1
ATOM 673 O O . PRO A 1 90 ? 6.500 7.025 -2.492 1.00 82.88 90 PRO A O 1
ATOM 676 N N . ARG A 1 91 ? 6.701 9.071 -1.593 1.00 83.75 91 ARG A N 1
ATOM 677 C CA . ARG A 1 91 ? 7.040 9.738 -2.856 1.00 83.75 91 ARG A CA 1
ATOM 678 C C . ARG A 1 91 ? 8.557 9.821 -3.048 1.00 83.75 91 ARG A C 1
ATOM 680 O O . ARG A 1 91 ? 9.289 9.917 -2.060 1.00 83.75 91 ARG A O 1
ATOM 687 N N . PRO A 1 92 ? 9.047 9.839 -4.301 1.00 84.00 92 PRO A N 1
ATOM 688 C CA . PRO A 1 92 ? 10.446 10.138 -4.584 1.00 84.00 92 PRO A CA 1
ATOM 689 C C . PRO A 1 92 ? 10.876 1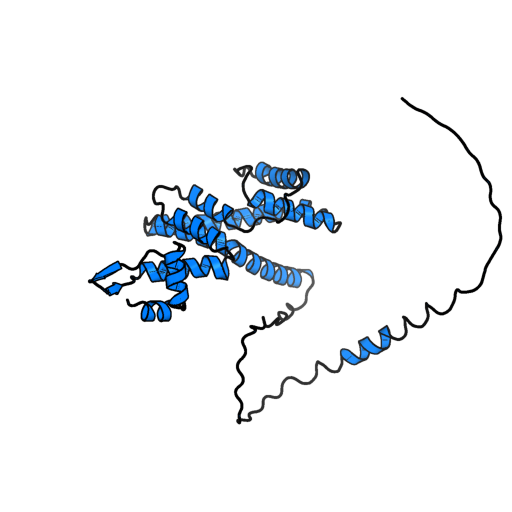1.476 -3.970 1.00 84.00 92 PRO A C 1
ATOM 691 O O . PRO A 1 92 ? 10.116 12.442 -3.971 1.00 84.00 92 PRO A O 1
ATOM 694 N N . ALA A 1 93 ? 12.117 11.548 -3.483 1.00 82.69 93 ALA A N 1
ATOM 695 C CA . ALA A 1 93 ? 12.650 12.757 -2.845 1.00 82.69 93 ALA A CA 1
ATOM 696 C C . ALA A 1 93 ? 12.827 13.938 -3.818 1.00 82.69 93 ALA A C 1
ATOM 698 O O . ALA A 1 93 ? 12.820 15.092 -3.398 1.00 82.69 93 ALA A O 1
ATOM 699 N N . ALA A 1 94 ? 12.998 13.649 -5.109 1.00 85.88 94 ALA A N 1
ATOM 700 C CA . ALA A 1 94 ? 13.116 14.643 -6.163 1.00 85.88 94 ALA A CA 1
ATOM 701 C C . ALA A 1 94 ? 12.112 14.332 -7.282 1.00 85.88 94 ALA A C 1
ATOM 703 O O . ALA A 1 94 ? 11.895 13.152 -7.579 1.00 85.88 94 ALA A O 1
ATOM 704 N N . PRO A 1 95 ? 11.524 15.364 -7.911 1.00 88.88 95 PRO A N 1
ATOM 705 C CA . PRO A 1 95 ? 10.643 15.173 -9.055 1.00 88.88 95 PRO A CA 1
ATOM 706 C C . PRO A 1 95 ? 11.407 14.522 -10.210 1.00 88.88 95 PRO A C 1
ATOM 708 O O . PRO A 1 95 ? 12.568 14.856 -10.460 1.00 88.88 95 PRO A O 1
ATOM 711 N N . ALA A 1 96 ? 10.740 13.621 -10.929 1.00 92.56 96 ALA A N 1
ATOM 712 C CA . ALA A 1 96 ? 11.325 12.994 -12.105 1.00 92.56 96 ALA A CA 1
ATOM 713 C C . ALA A 1 96 ? 11.503 13.995 -13.262 1.00 92.56 96 ALA A C 1
ATOM 715 O O . ALA A 1 96 ? 10.858 15.047 -13.331 1.00 92.56 96 ALA A O 1
ATOM 716 N N . SER A 1 97 ? 12.375 13.666 -14.208 1.00 94.19 97 SER A N 1
ATOM 717 C CA . SER A 1 97 ? 12.550 14.417 -15.445 1.00 94.19 97 SER A CA 1
ATOM 718 C C . SER A 1 97 ? 11.326 14.266 -16.354 1.00 94.19 97 SER A C 1
ATOM 720 O O . SER A 1 97 ? 10.667 13.224 -16.378 1.00 94.19 97 SER A O 1
ATOM 722 N N . ALA A 1 98 ? 11.034 15.294 -17.160 1.00 94.81 98 ALA A N 1
ATOM 723 C CA . ALA A 1 98 ? 9.958 15.228 -18.154 1.00 94.81 98 ALA A CA 1
ATOM 724 C C . ALA A 1 98 ? 10.142 14.034 -19.110 1.00 94.81 98 ALA A C 1
ATOM 726 O O . ALA A 1 98 ? 9.213 13.266 -19.330 1.00 94.81 98 ALA A O 1
ATOM 727 N N . ALA A 1 99 ? 11.375 13.791 -19.565 1.00 92.56 99 ALA A N 1
ATOM 728 C CA . ALA A 1 99 ? 11.687 12.673 -20.452 1.00 92.56 99 ALA A CA 1
ATOM 729 C C . ALA A 1 99 ? 11.403 11.294 -19.823 1.00 92.56 99 ALA A C 1
ATOM 731 O O . ALA A 1 99 ? 10.997 10.367 -20.525 1.00 92.56 99 ALA A O 1
ATOM 732 N N . ALA A 1 100 ? 11.628 11.120 -18.517 1.00 93.38 100 ALA A N 1
ATOM 733 C CA . ALA A 1 100 ? 11.283 9.877 -17.832 1.00 93.38 100 ALA A CA 1
ATOM 734 C C . ALA A 1 100 ? 9.766 9.709 -17.682 1.00 93.38 100 ALA A C 1
ATOM 736 O O . ALA A 1 100 ? 9.252 8.618 -17.933 1.00 93.38 100 ALA A O 1
ATOM 737 N N . ARG A 1 101 ? 9.047 10.789 -17.353 1.00 94.62 101 ARG A N 1
ATOM 738 C CA . ARG A 1 101 ? 7.576 10.791 -17.298 1.00 94.62 101 ARG A CA 1
ATOM 739 C C . ARG A 1 101 ? 6.961 10.424 -18.641 1.00 94.62 101 ARG A C 1
ATOM 741 O O . ARG A 1 101 ? 6.103 9.547 -18.688 1.00 94.62 101 ARG A O 1
ATOM 748 N N . ASP A 1 102 ? 7.440 11.025 -19.727 1.00 93.50 102 ASP A N 1
ATOM 749 C CA . ASP A 1 102 ? 6.940 10.768 -21.080 1.00 93.50 102 ASP A CA 1
ATOM 750 C C . ASP A 1 102 ? 7.119 9.300 -21.480 1.00 93.50 102 ASP A C 1
ATOM 752 O O . ASP A 1 102 ? 6.229 8.702 -22.082 1.00 93.50 102 ASP A O 1
ATOM 756 N N . ARG A 1 103 ? 8.234 8.671 -21.082 1.00 92.19 103 ARG A N 1
ATOM 757 C CA . ARG A 1 103 ? 8.466 7.235 -21.314 1.00 92.19 103 ARG A CA 1
ATOM 758 C C . ARG A 1 103 ? 7.478 6.352 -20.558 1.00 92.19 103 ARG A C 1
ATOM 760 O O . ARG A 1 103 ? 6.958 5.405 -21.141 1.00 92.19 103 ARG A O 1
ATOM 767 N N . VAL A 1 104 ? 7.209 6.647 -19.285 1.00 94.75 104 VAL A N 1
ATOM 768 C CA . VAL A 1 104 ? 6.203 5.907 -18.503 1.00 94.75 104 VAL A CA 1
ATOM 769 C C . VAL A 1 104 ? 4.815 6.103 -19.116 1.00 94.75 104 VAL A C 1
ATOM 771 O O . VAL A 1 104 ? 4.100 5.127 -19.336 1.00 94.75 104 VAL A O 1
ATOM 774 N N . ARG A 1 105 ? 4.470 7.343 -19.483 1.00 94.12 105 ARG A N 1
ATOM 775 C CA . ARG A 1 105 ? 3.187 7.694 -20.104 1.00 94.12 105 ARG A CA 1
ATOM 776 C C . ARG A 1 105 ? 2.983 7.017 -21.457 1.00 94.12 105 ARG A C 1
ATOM 778 O O . ARG A 1 105 ? 1.877 6.583 -21.765 1.00 94.12 105 ARG A O 1
ATOM 785 N N . ALA A 1 106 ? 4.036 6.875 -22.258 1.00 93.19 106 ALA A N 1
ATOM 786 C CA . ALA A 1 106 ? 3.965 6.142 -23.517 1.00 93.19 106 ALA A CA 1
ATOM 787 C C . ALA A 1 106 ? 3.568 4.673 -23.291 1.00 93.19 106 ALA A C 1
ATOM 789 O O . ALA A 1 106 ? 2.728 4.146 -24.018 1.00 93.19 106 ALA A O 1
ATOM 790 N N . VAL A 1 107 ? 4.109 4.028 -22.251 1.00 94.19 107 VAL A N 1
ATOM 791 C CA . VAL A 1 107 ? 3.790 2.631 -21.912 1.00 94.19 107 VAL A CA 1
ATOM 792 C C . VAL A 1 107 ? 2.362 2.475 -21.389 1.00 94.19 107 VAL A C 1
ATOM 794 O O . VAL A 1 107 ? 1.683 1.518 -21.769 1.00 94.19 107 VAL A O 1
ATOM 797 N N . THR A 1 108 ? 1.880 3.399 -20.552 1.00 94.81 108 THR A N 1
ATOM 798 C CA . THR A 1 108 ? 0.488 3.362 -20.068 1.00 94.81 108 THR A CA 1
ATOM 799 C C . THR A 1 108 ? -0.504 3.646 -21.199 1.00 94.81 108 THR A C 1
ATOM 801 O O . THR A 1 108 ? -1.488 2.922 -21.347 1.00 94.81 108 THR A O 1
ATOM 804 N N . THR A 1 109 ? -0.203 4.619 -22.065 1.00 94.25 109 THR A N 1
ATOM 805 C CA . THR A 1 109 ? -1.025 4.968 -23.239 1.00 94.25 109 THR A CA 1
ATOM 806 C C . THR A 1 109 ? -1.111 3.810 -24.228 1.00 94.25 109 THR A C 1
ATOM 808 O O . THR A 1 109 ? -2.204 3.470 -24.672 1.00 94.25 109 THR A O 1
ATOM 811 N N . ALA A 1 110 ? 0.013 3.155 -24.540 1.00 94.00 110 ALA A N 1
ATOM 812 C CA . ALA A 1 110 ? 0.045 2.014 -25.457 1.00 94.00 110 ALA A CA 1
ATOM 813 C C . ALA A 1 110 ? -0.815 0.831 -24.976 1.00 94.00 110 ALA A C 1
ATOM 815 O O . ALA A 1 110 ? -1.306 0.055 -25.792 1.00 94.00 110 ALA A O 1
ATOM 816 N N . ARG A 1 111 ? -1.028 0.707 -23.660 1.00 93.56 111 ARG A N 1
ATOM 817 C CA . ARG A 1 111 ? -1.929 -0.289 -23.059 1.00 93.56 111 ARG A CA 1
ATOM 818 C C . ARG A 1 111 ? -3.378 0.165 -22.925 1.00 93.56 111 ARG A C 1
ATOM 820 O O . ARG A 1 111 ? -4.209 -0.620 -22.480 1.00 93.56 111 ARG A O 1
ATOM 827 N N . GLY A 1 112 ? -3.682 1.421 -23.237 1.00 95.56 112 GLY A N 1
ATOM 828 C CA . GLY A 1 112 ? -4.999 2.001 -22.983 1.00 95.56 112 GLY A CA 1
ATOM 829 C C . GLY A 1 112 ? -5.316 2.174 -21.494 1.00 95.56 112 GLY A C 1
ATOM 830 O O . GLY A 1 112 ? -6.489 2.265 -21.130 1.00 95.56 112 GLY A O 1
ATOM 831 N N . TRP A 1 113 ? -4.303 2.215 -20.621 1.00 95.50 113 TRP A N 1
ATOM 832 C CA . TRP A 1 113 ? -4.521 2.466 -19.198 1.00 95.50 113 TRP A CA 1
ATOM 833 C C . TRP A 1 113 ? -4.996 3.901 -18.974 1.00 95.50 113 TRP A C 1
ATOM 835 O O . TRP A 1 113 ? -4.413 4.856 -19.489 1.00 95.50 113 TRP A O 1
ATOM 845 N N . ARG A 1 114 ? -6.037 4.056 -18.153 1.00 91.94 114 ARG A N 1
ATOM 846 C CA . ARG A 1 114 ? -6.569 5.360 -17.744 1.00 91.94 114 ARG A CA 1
ATOM 847 C C . ARG A 1 114 ? -5.915 5.770 -16.429 1.00 91.94 114 ARG A C 1
ATOM 849 O O . ARG A 1 114 ? -6.340 5.332 -15.367 1.00 91.94 114 ARG A O 1
ATOM 856 N N . VAL A 1 115 ? -4.864 6.582 -16.511 1.00 90.12 115 VAL A N 1
ATOM 857 C CA . VAL A 1 115 ? -4.071 7.023 -15.354 1.00 90.12 115 VAL A CA 1
ATOM 858 C C . VAL A 1 115 ? -4.094 8.546 -15.281 1.00 90.12 115 VAL A C 1
ATOM 860 O O . VAL A 1 115 ? -3.837 9.210 -16.281 1.00 90.12 115 VAL A O 1
ATOM 863 N N . HIS A 1 116 ? -4.405 9.093 -14.104 1.00 86.88 116 HIS A N 1
ATOM 864 C CA . HIS A 1 116 ? -4.370 10.536 -13.859 1.00 86.88 116 HIS A CA 1
ATOM 865 C C . HIS A 1 116 ? -2.931 11.078 -13.911 1.00 86.88 116 HIS A C 1
ATOM 867 O O . HIS A 1 116 ? -1.993 10.372 -13.536 1.00 86.88 116 HIS A O 1
ATOM 873 N N . ASP A 1 117 ? -2.747 12.336 -14.322 1.00 85.06 117 ASP A N 1
ATOM 874 C CA . ASP A 1 117 ? -1.416 12.953 -14.430 1.00 85.06 117 ASP A CA 1
ATOM 875 C C . ASP A 1 117 ? -0.680 13.027 -13.087 1.00 85.06 117 ASP A C 1
ATOM 877 O O . ASP A 1 117 ? 0.523 12.783 -13.034 1.00 85.06 117 ASP A O 1
ATOM 881 N N . ASP A 1 118 ? -1.424 13.265 -12.007 1.00 84.38 118 ASP A N 1
ATOM 882 C CA . ASP A 1 118 ? -0.906 13.310 -10.634 1.00 84.38 118 ASP A CA 1
ATOM 883 C C . ASP A 1 118 ? -0.811 11.934 -9.951 1.00 84.38 118 ASP A C 1
ATOM 885 O O . ASP A 1 118 ? -0.633 11.856 -8.731 1.00 84.38 118 ASP A O 1
ATOM 889 N N . ASN A 1 119 ? -0.964 10.828 -10.692 1.00 88.56 119 ASN A N 1
ATOM 890 C CA . ASN A 1 119 ? -0.848 9.503 -10.091 1.00 88.56 119 ASN A CA 1
ATOM 891 C C . ASN A 1 119 ? 0.580 9.299 -9.528 1.00 88.56 119 ASN A C 1
ATOM 893 O O . ASN A 1 119 ? 1.557 9.410 -10.275 1.00 88.56 119 ASN A O 1
ATOM 897 N N . PRO A 1 120 ? 0.733 8.952 -8.235 1.00 89.56 120 PRO A N 1
ATOM 898 C CA . PRO A 1 120 ? 2.048 8.839 -7.599 1.00 89.56 120 PRO A CA 1
ATOM 899 C C . PRO A 1 120 ? 2.930 7.742 -8.215 1.00 89.56 120 PRO A C 1
ATOM 901 O O . PRO A 1 120 ? 4.156 7.864 -8.203 1.00 89.56 120 PRO A O 1
ATOM 904 N N . GLY A 1 121 ? 2.330 6.705 -8.808 1.00 91.19 121 GLY A N 1
ATOM 905 C CA . GLY A 1 121 ? 3.044 5.640 -9.510 1.00 91.19 121 GLY A CA 1
ATOM 906 C C . GLY A 1 121 ? 3.770 6.125 -10.767 1.00 91.19 121 GLY A C 1
ATOM 907 O O . GLY A 1 121 ? 4.836 5.601 -11.093 1.00 91.19 121 GLY A O 1
ATOM 908 N N . LEU A 1 122 ? 3.255 7.165 -11.438 1.00 92.75 122 LEU A N 1
ATOM 909 C CA . LEU A 1 122 ? 3.921 7.776 -12.592 1.00 92.75 122 LEU A CA 1
ATOM 910 C C . LEU A 1 122 ? 5.250 8.411 -12.167 1.00 92.75 122 LEU A C 1
ATOM 912 O O . LEU A 1 122 ? 6.289 8.111 -12.758 1.00 92.75 122 LEU A O 1
ATOM 916 N N . GLU A 1 123 ? 5.231 9.235 -11.115 1.00 92.00 123 GLU A N 1
ATOM 917 C CA . GLU A 1 123 ? 6.443 9.852 -10.561 1.00 92.00 123 GLU A CA 1
ATOM 918 C C . GLU A 1 123 ? 7.427 8.803 -10.041 1.00 92.00 123 GLU A C 1
ATOM 920 O O . GLU A 1 123 ? 8.623 8.895 -10.315 1.00 92.00 123 GLU A O 1
ATOM 925 N N . ALA A 1 124 ? 6.937 7.787 -9.326 1.00 92.75 124 ALA A N 1
ATOM 926 C CA . ALA A 1 124 ? 7.777 6.725 -8.786 1.00 92.75 124 ALA A CA 1
ATOM 927 C C . ALA A 1 124 ? 8.512 5.957 -9.896 1.00 92.75 124 ALA A C 1
ATOM 929 O O . ALA A 1 124 ? 9.738 5.824 -9.854 1.00 92.75 124 ALA A O 1
ATOM 930 N N . ALA A 1 125 ? 7.791 5.510 -10.928 1.00 93.31 125 ALA A N 1
ATOM 931 C CA . ALA A 1 125 ? 8.385 4.799 -12.056 1.00 93.31 125 ALA A CA 1
ATOM 932 C C . ALA A 1 125 ? 9.369 5.683 -12.840 1.00 93.31 125 ALA A C 1
ATOM 934 O O . ALA A 1 125 ? 10.463 5.236 -13.195 1.00 93.31 125 ALA A O 1
ATOM 935 N N . ALA A 1 126 ? 9.020 6.951 -13.074 1.00 94.12 126 ALA A N 1
ATOM 936 C CA . ALA A 1 126 ? 9.878 7.890 -13.786 1.00 94.12 126 ALA A CA 1
ATOM 937 C C . ALA A 1 126 ? 11.172 8.194 -13.005 1.00 94.12 126 ALA A C 1
ATOM 939 O O . ALA A 1 126 ? 12.262 8.173 -13.581 1.00 94.12 126 ALA A O 1
ATOM 940 N N . ALA A 1 127 ? 11.091 8.376 -11.685 1.00 93.62 127 ALA A N 1
ATOM 941 C CA . ALA A 1 127 ? 12.260 8.600 -10.837 1.00 93.62 127 ALA A CA 1
ATOM 942 C C . ALA A 1 127 ? 13.233 7.404 -10.847 1.00 93.62 127 ALA A C 1
ATOM 944 O O . ALA A 1 127 ? 14.454 7.594 -10.809 1.00 93.62 127 ALA A O 1
ATOM 945 N N . VAL A 1 128 ? 12.718 6.170 -10.950 1.00 92.50 128 VAL A N 1
ATOM 946 C CA . VAL A 1 128 ? 13.547 4.964 -11.119 1.00 92.50 128 VAL A CA 1
ATOM 947 C C . VAL A 1 128 ? 14.287 4.984 -12.459 1.00 92.50 128 VAL A C 1
ATOM 949 O O . VAL A 1 128 ? 15.482 4.681 -12.485 1.00 92.50 128 VAL A O 1
ATOM 952 N N . LEU A 1 129 ? 13.631 5.386 -13.556 1.00 92.19 129 LEU A N 1
ATOM 953 C CA . LEU A 1 129 ? 14.286 5.517 -14.866 1.00 92.19 129 LEU A CA 1
ATOM 954 C C . LEU A 1 129 ? 15.425 6.543 -14.832 1.00 92.19 129 LEU A C 1
ATOM 956 O O . LEU A 1 129 ? 16.509 6.264 -15.345 1.00 92.19 129 LEU A O 1
ATOM 960 N N . ASP A 1 130 ? 15.217 7.693 -14.186 1.00 92.56 130 ASP A N 1
ATOM 961 C CA . ASP A 1 130 ? 16.274 8.694 -14.004 1.00 92.56 130 ASP A CA 1
ATOM 962 C C . ASP A 1 130 ? 17.428 8.158 -13.148 1.00 92.56 130 ASP A C 1
ATOM 964 O O . ASP A 1 130 ? 18.599 8.402 -13.446 1.00 92.56 130 ASP A O 1
ATOM 968 N N . GLY A 1 131 ? 17.117 7.410 -12.084 1.00 91.44 131 GLY A N 1
ATOM 969 C CA . GLY A 1 131 ? 18.112 6.721 -11.260 1.00 91.44 131 GLY A CA 1
ATOM 970 C C . GLY A 1 131 ? 18.991 5.773 -12.063 1.00 91.44 131 GLY A C 1
ATOM 971 O O . GLY A 1 131 ? 20.215 5.802 -11.930 1.00 91.44 131 GLY A O 1
ATOM 972 N N . TRP A 1 132 ? 18.373 4.990 -12.941 1.00 88.62 132 TRP A N 1
ATOM 973 C CA . TRP A 1 132 ? 19.067 4.055 -13.820 1.00 88.62 132 TRP A CA 1
ATOM 974 C C . TRP A 1 132 ? 19.932 4.771 -14.864 1.00 88.62 132 TRP A C 1
ATOM 976 O O . TRP A 1 132 ? 21.096 4.420 -15.071 1.00 88.62 132 TRP A O 1
ATOM 986 N N . ALA A 1 133 ? 19.403 5.837 -15.467 1.00 88.69 133 ALA A N 1
ATOM 987 C CA . ALA A 1 133 ? 20.141 6.644 -16.430 1.00 88.69 133 ALA A CA 1
ATOM 988 C C . ALA A 1 133 ? 21.387 7.290 -15.800 1.00 88.69 133 ALA A C 1
ATOM 990 O O . ALA A 1 133 ? 22.450 7.306 -16.422 1.00 88.69 133 ALA A O 1
ATOM 991 N N . ARG A 1 134 ? 21.295 7.748 -14.541 1.00 89.56 134 ARG A N 1
ATOM 992 C CA . ARG A 1 134 ? 22.424 8.339 -13.799 1.00 89.56 134 ARG A CA 1
ATOM 993 C C . ARG A 1 134 ? 23.594 7.379 -13.586 1.00 89.56 134 ARG A C 1
ATOM 995 O O . ARG A 1 134 ? 24.729 7.837 -13.523 1.00 89.56 134 ARG A O 1
ATOM 1002 N N . VAL A 1 135 ? 23.348 6.070 -13.520 1.00 91.19 135 VAL A N 1
ATOM 1003 C CA . VAL A 1 135 ? 24.412 5.050 -13.436 1.00 91.19 135 VAL A CA 1
ATOM 1004 C C . VAL A 1 135 ? 24.859 4.540 -14.816 1.00 91.19 135 VAL A C 1
ATOM 1006 O O . VAL A 1 135 ? 25.493 3.493 -14.918 1.00 91.19 135 VAL A O 1
ATOM 1009 N N . GLY A 1 136 ? 24.524 5.265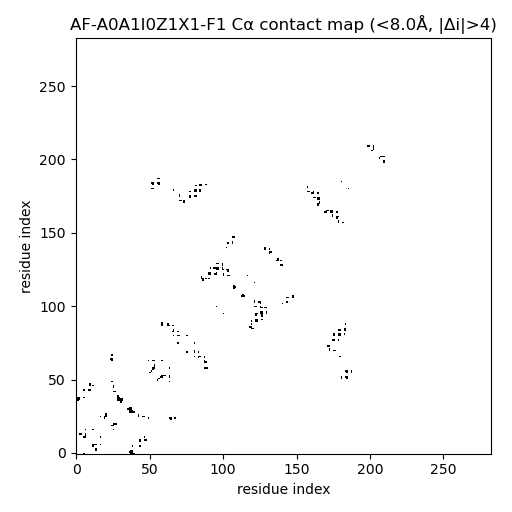 -15.890 1.00 85.00 136 GLY A N 1
ATOM 1010 C CA . GLY A 1 136 ? 24.923 4.943 -17.263 1.00 85.00 136 GLY A CA 1
ATOM 1011 C C . GLY A 1 136 ? 24.127 3.801 -17.899 1.00 85.00 136 GLY A C 1
ATOM 1012 O O . GLY A 1 136 ? 24.565 3.224 -18.893 1.00 85.00 136 GLY A O 1
ATOM 1013 N N . ARG A 1 137 ? 22.964 3.443 -17.339 1.00 78.62 137 ARG A N 1
ATOM 1014 C CA . ARG A 1 137 ? 22.141 2.319 -17.802 1.00 78.62 137 ARG A CA 1
ATOM 1015 C C . ARG A 1 137 ? 20.843 2.817 -18.440 1.00 78.62 137 ARG A C 1
ATOM 1017 O O . ARG A 1 137 ? 19.898 3.187 -17.752 1.00 78.62 137 ARG A O 1
ATOM 1024 N N . GLY A 1 138 ? 20.790 2.807 -19.773 1.00 70.00 138 GLY A N 1
ATOM 1025 C CA . GLY A 1 138 ? 19.597 3.178 -20.554 1.00 70.00 138 GLY A CA 1
ATOM 1026 C C . GLY A 1 138 ? 18.691 2.002 -20.949 1.00 70.00 138 GLY A C 1
ATOM 1027 O O . GLY A 1 138 ? 17.615 2.207 -21.504 1.00 70.00 138 GLY A O 1
ATOM 1028 N N . ASP A 1 139 ? 19.106 0.767 -20.671 1.00 77.62 139 ASP A N 1
ATOM 1029 C CA . ASP A 1 139 ? 18.462 -0.466 -21.135 1.00 77.62 139 ASP A CA 1
ATOM 1030 C C . ASP A 1 139 ? 17.170 -0.819 -20.385 1.00 77.62 139 ASP A C 1
ATOM 1032 O O . ASP A 1 139 ? 16.315 -1.518 -20.931 1.00 77.62 139 ASP A O 1
ATOM 1036 N N . LEU A 1 140 ? 16.976 -0.294 -19.168 1.00 75.06 140 LEU A N 1
ATOM 1037 C CA . LEU A 1 140 ? 15.756 -0.537 -18.389 1.00 75.06 140 LEU A CA 1
ATOM 1038 C C . LEU A 1 140 ? 14.496 -0.064 -19.130 1.00 75.06 140 LEU A C 1
ATOM 1040 O O . LEU A 1 140 ? 13.459 -0.724 -19.057 1.00 75.06 140 LEU A O 1
ATOM 1044 N N . ALA A 1 141 ? 14.599 1.022 -19.901 1.00 71.06 141 ALA A N 1
ATOM 1045 C CA . ALA A 1 141 ? 13.490 1.540 -20.695 1.00 71.06 141 ALA A CA 1
ATOM 1046 C C . ALA A 1 141 ? 12.968 0.507 -21.713 1.00 71.06 141 ALA A C 1
ATOM 1048 O O . ALA A 1 141 ? 11.760 0.394 -21.904 1.00 71.06 141 ALA A O 1
ATOM 1049 N N . ALA A 1 142 ? 13.848 -0.314 -22.299 1.00 74.56 142 ALA A N 1
ATOM 1050 C CA . ALA A 1 142 ? 13.455 -1.377 -23.229 1.00 74.56 142 ALA A CA 1
ATOM 1051 C C . ALA A 1 142 ? 12.738 -2.551 -22.530 1.00 74.56 142 ALA A C 1
ATOM 1053 O O . ALA A 1 142 ? 12.014 -3.319 -23.164 1.00 74.56 142 ALA A O 1
ATOM 1054 N N . GLY A 1 143 ? 12.933 -2.705 -21.217 1.00 83.00 143 GLY A N 1
ATOM 1055 C CA . GLY A 1 143 ? 12.263 -3.710 -20.393 1.00 83.00 143 GLY A CA 1
ATOM 1056 C C . GLY A 1 143 ? 10.921 -3.260 -19.812 1.00 83.00 143 GLY A C 1
ATOM 1057 O O . GLY A 1 143 ? 10.182 -4.113 -19.314 1.00 83.00 143 GLY A O 1
ATOM 1058 N N . LEU A 1 144 ? 10.590 -1.964 -19.880 1.00 88.44 144 LEU A N 1
ATOM 1059 C CA . LEU A 1 144 ? 9.433 -1.373 -19.196 1.00 88.44 144 LEU A CA 1
ATOM 1060 C C . LEU A 1 144 ? 8.108 -2.023 -19.614 1.00 88.44 144 LEU A C 1
ATOM 1062 O O . LEU A 1 144 ? 7.248 -2.274 -18.776 1.00 88.44 144 LEU A O 1
ATOM 1066 N N . GLU A 1 145 ? 7.997 -2.412 -20.883 1.00 90.00 145 GLU A N 1
ATOM 1067 C CA . GLU A 1 145 ? 6.845 -3.141 -21.413 1.00 90.00 145 GLU A CA 1
ATOM 1068 C C . GLU A 1 145 ? 6.581 -4.452 -20.655 1.00 90.00 145 GLU A C 1
ATOM 1070 O O . GLU A 1 145 ? 5.434 -4.782 -20.363 1.00 90.00 145 GLU A O 1
ATOM 1075 N N . ARG A 1 146 ? 7.627 -5.204 -20.283 1.00 91.62 146 ARG A N 1
ATOM 1076 C CA . ARG A 1 146 ? 7.464 -6.462 -19.535 1.00 91.62 146 ARG A CA 1
ATOM 1077 C C . ARG A 1 146 ? 7.018 -6.207 -18.099 1.00 91.62 146 ARG A C 1
ATOM 1079 O O . ARG A 1 146 ? 6.142 -6.918 -17.616 1.00 91.62 146 ARG A O 1
ATOM 1086 N N . TYR A 1 147 ? 7.583 -5.188 -17.452 1.00 92.69 147 TYR A N 1
ATOM 1087 C CA . TYR A 1 147 ? 7.174 -4.785 -16.106 1.00 92.69 147 TYR A CA 1
ATOM 1088 C C . TYR A 1 147 ? 5.721 -4.319 -16.076 1.00 92.69 147 TYR A C 1
ATOM 1090 O O . TYR A 1 147 ? 4.975 -4.733 -15.200 1.00 92.69 147 TYR A O 1
ATOM 1098 N N . ALA A 1 148 ? 5.291 -3.545 -17.071 1.00 94.19 148 ALA A N 1
ATOM 1099 C CA . ALA A 1 148 ? 3.908 -3.103 -17.167 1.00 94.19 148 ALA A CA 1
ATOM 1100 C C . ALA A 1 148 ? 2.921 -4.264 -17.401 1.00 94.19 148 ALA A C 1
ATOM 1102 O O . ALA A 1 148 ? 1.825 -4.231 -16.855 1.00 94.19 148 ALA A O 1
ATOM 1103 N N . ARG A 1 149 ? 3.302 -5.333 -18.129 1.00 94.25 149 ARG A N 1
ATOM 1104 C CA . ARG A 1 149 ? 2.469 -6.557 -18.194 1.00 94.25 149 ARG A CA 1
ATOM 1105 C C . ARG A 1 149 ? 2.342 -7.233 -16.836 1.00 94.25 149 ARG A C 1
ATOM 1107 O O . ARG A 1 149 ? 1.247 -7.622 -16.463 1.00 94.25 149 ARG A O 1
ATOM 1114 N N . ALA A 1 150 ? 3.451 -7.376 -16.114 1.00 94.69 150 ALA A N 1
ATOM 1115 C CA . ALA A 1 150 ? 3.424 -7.978 -14.786 1.00 94.69 150 ALA A CA 1
ATOM 1116 C C . ALA A 1 150 ? 2.572 -7.146 -13.814 1.00 94.69 150 ALA A C 1
ATOM 1118 O O . ALA A 1 150 ? 1.785 -7.707 -13.064 1.00 94.69 150 ALA A O 1
ATOM 1119 N N . ALA A 1 151 ? 2.674 -5.817 -13.880 1.00 94.56 151 ALA A N 1
ATOM 1120 C CA . ALA A 1 151 ? 1.853 -4.916 -13.080 1.00 94.56 151 ALA A CA 1
ATOM 1121 C C . ALA A 1 151 ? 0.354 -5.029 -13.409 1.00 94.56 151 ALA A C 1
ATOM 1123 O O . ALA A 1 151 ? -0.451 -4.955 -12.492 1.00 94.56 151 ALA A O 1
ATOM 1124 N N . ALA A 1 152 ? -0.023 -5.261 -14.676 1.00 95.06 152 ALA A N 1
ATOM 1125 C CA . ALA A 1 152 ? -1.421 -5.508 -15.052 1.00 95.06 152 ALA A CA 1
ATOM 1126 C C . ALA A 1 152 ? -1.991 -6.744 -14.340 1.00 95.06 152 ALA A C 1
ATOM 1128 O O . ALA A 1 152 ? -3.047 -6.664 -13.731 1.00 95.06 152 ALA A O 1
ATOM 1129 N N . VAL A 1 153 ? -1.243 -7.854 -14.369 1.00 95.62 153 VAL A N 1
ATOM 1130 C CA . VAL A 1 153 ? -1.642 -9.123 -13.738 1.00 95.62 153 VAL A CA 1
ATOM 1131 C C . VAL A 1 153 ? -1.811 -8.959 -12.229 1.00 95.62 153 VAL A C 1
ATOM 1133 O O . VAL A 1 153 ? -2.743 -9.502 -11.649 1.00 95.62 153 VAL A O 1
ATOM 1136 N N . VAL A 1 154 ? -0.913 -8.207 -11.587 1.00 94.00 154 VAL A N 1
ATOM 1137 C CA . VAL A 1 154 ? -1.027 -7.914 -10.151 1.00 94.00 154 VAL A CA 1
ATOM 1138 C C . VAL A 1 154 ? -2.253 -7.048 -9.873 1.00 94.00 154 VAL A C 1
ATOM 1140 O O . VAL A 1 154 ? -3.032 -7.387 -8.995 1.00 94.00 154 VAL A O 1
ATOM 1143 N N . ALA A 1 155 ? -2.458 -5.978 -10.645 1.00 92.69 155 ALA A N 1
ATOM 1144 C CA . ALA A 1 155 ? -3.600 -5.090 -10.456 1.00 92.69 155 ALA A CA 1
ATOM 1145 C C . ALA A 1 155 ? -4.944 -5.816 -10.636 1.00 92.69 155 ALA A C 1
ATOM 1147 O O . ALA A 1 155 ? -5.877 -5.548 -9.889 1.00 92.69 155 ALA A O 1
ATOM 1148 N N . GLU A 1 156 ? -5.042 -6.740 -11.596 1.00 92.88 156 GLU A N 1
ATOM 1149 C CA . GLU A 1 156 ? -6.216 -7.605 -11.767 1.00 92.88 156 GLU A CA 1
ATOM 1150 C C . GLU A 1 156 ? -6.428 -8.493 -10.535 1.00 92.88 156 GLU A C 1
ATOM 1152 O O . GLU A 1 156 ? -7.505 -8.462 -9.951 1.00 92.88 156 GLU A O 1
ATOM 1157 N N . ALA A 1 157 ? -5.389 -9.189 -10.062 1.00 92.06 157 ALA A N 1
ATOM 1158 C CA . ALA A 1 157 ? -5.487 -10.037 -8.872 1.00 92.06 157 ALA A CA 1
ATOM 1159 C C . ALA A 1 157 ? -5.876 -9.255 -7.601 1.00 92.06 157 ALA A C 1
ATOM 1161 O O . ALA A 1 157 ? -6.660 -9.744 -6.785 1.00 92.06 157 ALA A O 1
ATOM 1162 N N . ASP A 1 158 ? -5.349 -8.039 -7.434 1.00 90.69 158 ASP A N 1
ATOM 1163 C CA . ASP A 1 158 ? -5.684 -7.166 -6.308 1.00 90.69 158 ASP A CA 1
ATOM 1164 C C . ASP A 1 158 ? -7.158 -6.731 -6.364 1.00 90.69 158 ASP A C 1
ATOM 1166 O O . ASP A 1 158 ? -7.849 -6.728 -5.343 1.00 90.69 158 ASP A O 1
ATOM 1170 N N . LEU A 1 159 ? -7.662 -6.381 -7.552 1.00 89.56 159 LEU A N 1
ATOM 1171 C CA . LEU A 1 159 ? -9.056 -5.973 -7.737 1.00 89.56 159 LEU A CA 1
ATOM 1172 C C . LEU A 1 159 ? -10.032 -7.153 -7.638 1.00 89.56 159 LEU A C 1
ATOM 1174 O O . LEU A 1 159 ? -11.098 -6.982 -7.049 1.00 89.56 159 LEU A O 1
ATOM 1178 N N . ASP A 1 160 ? -9.652 -8.342 -8.108 1.00 92.19 160 ASP A N 1
ATOM 1179 C CA . ASP A 1 160 ? -10.423 -9.578 -7.932 1.00 92.19 160 ASP A CA 1
ATOM 1180 C C . ASP A 1 160 ? -10.613 -9.898 -6.439 1.00 92.19 160 ASP A C 1
ATOM 1182 O O . ASP A 1 160 ? -11.697 -10.298 -6.008 1.00 92.19 160 ASP A O 1
ATOM 1186 N N . ALA A 1 161 ? -9.580 -9.674 -5.615 1.00 88.12 161 ALA A N 1
ATOM 1187 C CA . ALA A 1 161 ? -9.671 -9.856 -4.167 1.00 88.12 161 ALA A CA 1
ATOM 1188 C C . ALA A 1 161 ? -10.657 -8.869 -3.517 1.00 88.12 161 ALA A C 1
ATOM 1190 O O . ALA A 1 161 ? -11.410 -9.247 -2.617 1.00 88.12 161 ALA A O 1
ATOM 1191 N N . VAL A 1 162 ? -10.688 -7.616 -3.982 1.00 87.88 162 VAL A N 1
ATOM 1192 C CA . VAL A 1 162 ? -11.658 -6.610 -3.517 1.00 87.88 162 VAL A CA 1
ATOM 1193 C C . VAL A 1 162 ? -13.074 -6.985 -3.951 1.00 87.88 162 VAL A C 1
ATOM 1195 O O . VAL A 1 162 ? -13.997 -6.927 -3.137 1.00 87.88 162 VAL A O 1
ATOM 1198 N N . GLU A 1 163 ? -13.257 -7.402 -5.206 1.00 88.94 163 GLU A N 1
ATOM 1199 C CA . GLU A 1 163 ? -14.557 -7.834 -5.719 1.00 88.94 163 GLU A CA 1
ATOM 1200 C C . GLU A 1 163 ? -15.088 -9.040 -4.939 1.00 88.94 163 GLU A C 1
ATOM 1202 O O . GLU A 1 163 ? -16.249 -9.033 -4.531 1.00 88.94 163 GLU A O 1
ATOM 1207 N N . ALA A 1 164 ? -14.243 -10.025 -4.630 1.00 88.81 164 ALA A N 1
ATOM 1208 C CA . ALA A 1 164 ? -14.634 -11.183 -3.830 1.00 88.81 164 ALA A CA 1
ATOM 1209 C C . ALA A 1 164 ? -15.215 -10.789 -2.458 1.00 88.81 164 ALA A C 1
ATOM 1211 O O . ALA A 1 164 ? -16.217 -11.364 -2.029 1.00 88.81 164 ALA A O 1
ATOM 1212 N N . VAL A 1 165 ? -14.639 -9.782 -1.790 1.00 86.94 165 VAL A N 1
ATOM 1213 C CA . VAL A 1 165 ? -15.151 -9.262 -0.507 1.00 86.94 165 VAL A CA 1
ATOM 1214 C C . VAL A 1 165 ? -16.499 -8.563 -0.687 1.00 86.94 165 VAL A C 1
ATOM 1216 O O . VAL A 1 165 ? -17.427 -8.806 0.086 1.00 86.94 165 VAL A O 1
ATOM 1219 N N . VAL A 1 166 ? -16.631 -7.731 -1.726 1.00 86.81 166 VAL A N 1
ATOM 1220 C CA . VAL A 1 166 ? -17.891 -7.035 -2.039 1.00 86.81 166 VAL A CA 1
ATOM 1221 C C . VAL A 1 166 ? -19.015 -8.035 -2.315 1.00 86.81 166 VAL A C 1
ATOM 1223 O O . VAL A 1 166 ? -20.121 -7.853 -1.811 1.00 86.81 166 VAL A O 1
ATOM 1226 N N . GLN A 1 167 ? -18.740 -9.096 -3.078 1.00 87.38 167 GLN A N 1
ATOM 1227 C CA . GLN A 1 167 ? -19.742 -10.102 -3.441 1.00 87.38 167 GLN A CA 1
ATOM 1228 C C . GLN A 1 167 ? -20.135 -11.011 -2.269 1.00 87.38 167 GLN A C 1
ATOM 1230 O O . GLN A 1 167 ? -21.287 -11.435 -2.194 1.00 87.38 167 GLN A O 1
ATOM 1235 N N . ALA A 1 168 ? -19.201 -11.329 -1.369 1.00 87.81 168 ALA A N 1
ATOM 1236 C CA . ALA A 1 168 ? -19.461 -12.234 -0.250 1.00 87.81 168 ALA A CA 1
ATOM 1237 C C . ALA A 1 168 ? -20.298 -11.580 0.860 1.00 87.81 168 ALA A C 1
ATOM 1239 O O . ALA A 1 168 ? -21.299 -12.152 1.293 1.00 87.81 168 ALA A O 1
ATOM 1240 N N . ASP A 1 169 ? -19.896 -10.386 1.302 1.00 80.38 169 ASP A N 1
ATOM 1241 C CA . ASP A 1 169 ? -20.428 -9.779 2.527 1.00 80.38 169 ASP A CA 1
ATOM 1242 C C . ASP A 1 169 ? -21.308 -8.546 2.253 1.00 80.38 169 ASP A C 1
ATOM 1244 O O . ASP A 1 169 ? -22.048 -8.109 3.133 1.00 80.38 169 ASP A O 1
ATOM 1248 N N . GLY A 1 170 ? -21.205 -7.929 1.066 1.00 79.62 170 GLY A N 1
ATOM 1249 C CA . GLY A 1 170 ? -21.799 -6.614 0.784 1.00 79.62 170 GLY A CA 1
ATOM 1250 C C . GLY A 1 170 ? -21.239 -5.479 1.658 1.00 79.62 170 GLY A C 1
ATOM 1251 O O . GLY A 1 170 ? -21.715 -4.344 1.593 1.00 79.62 170 GLY A O 1
ATOM 1252 N N . ASP A 1 171 ? -20.229 -5.772 2.481 1.00 85.44 171 ASP A N 1
ATOM 1253 C CA . ASP A 1 171 ? -19.647 -4.849 3.441 1.00 85.44 171 ASP A CA 1
ATOM 1254 C C . ASP A 1 171 ? -18.605 -3.964 2.752 1.00 85.44 171 ASP A C 1
ATOM 1256 O O . ASP A 1 171 ? -17.442 -4.328 2.547 1.00 85.44 171 ASP 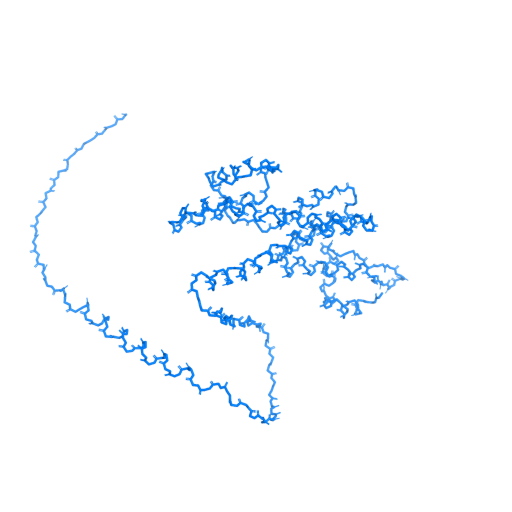A O 1
ATOM 1260 N N . ARG A 1 172 ? -19.035 -2.750 2.404 1.00 87.50 172 ARG A N 1
ATOM 1261 C CA . ARG A 1 172 ? -18.161 -1.742 1.801 1.00 87.50 172 ARG A CA 1
ATOM 1262 C C . ARG A 1 172 ? -16.975 -1.397 2.700 1.00 87.50 172 ARG A C 1
ATOM 1264 O O . ARG A 1 172 ? -15.912 -1.091 2.165 1.00 87.50 172 ARG A O 1
ATOM 1271 N N . SER A 1 173 ? -17.133 -1.398 4.026 1.00 87.69 173 SER A N 1
ATOM 1272 C CA . SER A 1 173 ? -16.040 -1.058 4.945 1.00 87.69 173 SER A CA 1
ATOM 1273 C C . SER A 1 173 ? -14.914 -2.076 4.814 1.00 87.69 173 SER A C 1
ATOM 1275 O O . SER A 1 173 ? -13.757 -1.702 4.627 1.00 87.69 173 SER A O 1
ATOM 1277 N N . ARG A 1 174 ? -15.260 -3.367 4.779 1.00 88.44 174 ARG A N 1
ATOM 1278 C CA . ARG A 1 174 ? -14.290 -4.448 4.538 1.00 88.44 174 ARG A CA 1
ATOM 1279 C C . ARG A 1 174 ? -13.656 -4.373 3.155 1.00 88.44 174 ARG A C 1
ATOM 1281 O O . ARG A 1 174 ? -12.457 -4.615 3.016 1.00 88.44 174 ARG A O 1
ATOM 1288 N N . ALA A 1 175 ? -14.424 -4.004 2.131 1.00 90.62 175 ALA A N 1
ATOM 1289 C CA . ALA A 1 175 ? -13.875 -3.784 0.795 1.00 90.62 175 ALA A CA 1
ATOM 1290 C C . ALA A 1 175 ? -12.868 -2.616 0.776 1.00 90.62 175 ALA A C 1
ATOM 1292 O O . ALA A 1 175 ? -11.790 -2.745 0.198 1.00 90.62 175 ALA A O 1
ATOM 1293 N N . ALA A 1 176 ? -13.171 -1.505 1.456 1.00 92.69 176 ALA A N 1
ATOM 1294 C CA . ALA A 1 176 ? -12.271 -0.360 1.591 1.00 92.69 176 ALA A CA 1
ATOM 1295 C C . ALA A 1 176 ? -10.988 -0.722 2.360 1.00 92.69 176 ALA A C 1
ATOM 1297 O O . ALA A 1 176 ? -9.891 -0.368 1.926 1.00 92.69 176 ALA A O 1
ATOM 1298 N N . GLU A 1 177 ? -11.102 -1.485 3.452 1.00 92.38 177 GLU A N 1
ATOM 1299 C CA . GLU A 1 177 ? -9.945 -2.039 4.165 1.00 92.38 177 GLU A CA 1
ATOM 1300 C C . GLU A 1 177 ? -9.095 -2.931 3.253 1.00 92.38 177 GLU A C 1
ATOM 1302 O O . GLU A 1 177 ? -7.873 -2.796 3.236 1.00 92.38 177 GLU A O 1
ATOM 1307 N N . THR A 1 178 ? -9.725 -3.789 2.445 1.00 92.00 178 THR A N 1
ATOM 1308 C CA . THR A 1 178 ? -9.032 -4.678 1.497 1.00 92.00 178 THR A CA 1
ATOM 1309 C C . THR A 1 178 ? -8.268 -3.883 0.440 1.00 92.00 178 THR A C 1
ATOM 1311 O O . THR A 1 178 ? -7.091 -4.157 0.214 1.00 92.00 178 THR A O 1
ATOM 1314 N N . VAL A 1 179 ? -8.884 -2.848 -0.145 1.00 92.75 179 VAL A N 1
ATOM 1315 C CA . VAL A 1 179 ? -8.226 -1.920 -1.085 1.00 92.75 179 VAL A CA 1
ATOM 1316 C C . VAL A 1 179 ? -6.980 -1.301 -0.454 1.00 92.75 179 VAL A C 1
ATOM 1318 O O . VAL A 1 179 ? -5.905 -1.283 -1.056 1.00 92.75 179 VAL A O 1
ATOM 1321 N N . VAL A 1 180 ? -7.116 -0.794 0.769 1.00 92.44 180 VAL A N 1
ATOM 1322 C CA . VAL A 1 180 ? -6.035 -0.119 1.486 1.00 92.44 180 VAL A CA 1
ATOM 1323 C C . VAL A 1 180 ? -4.904 -1.081 1.830 1.00 92.44 180 VAL A C 1
ATOM 1325 O O . VAL A 1 180 ? -3.742 -0.782 1.558 1.00 92.44 180 VAL A O 1
ATOM 1328 N N . VAL A 1 181 ? -5.228 -2.229 2.421 1.00 91.00 181 VAL A N 1
ATOM 1329 C CA . VAL A 1 181 ? -4.243 -3.232 2.833 1.00 91.00 181 VAL A CA 1
ATOM 1330 C C . VAL A 1 181 ? -3.534 -3.802 1.610 1.00 91.00 181 VAL A C 1
ATOM 1332 O O . VAL A 1 181 ? -2.307 -3.876 1.616 1.00 91.00 181 VAL A O 1
ATOM 1335 N N . GLY A 1 182 ? -4.276 -4.125 0.548 1.00 89.56 182 GLY A N 1
ATOM 1336 C CA . GLY A 1 182 ? -3.722 -4.586 -0.724 1.00 89.56 182 GLY A CA 1
ATOM 1337 C C . GLY A 1 182 ? -2.773 -3.560 -1.336 1.00 89.56 182 GLY A C 1
ATOM 1338 O O . GLY A 1 182 ? -1.649 -3.899 -1.679 1.00 89.56 182 GLY A O 1
ATOM 1339 N N . THR A 1 183 ? -3.152 -2.281 -1.357 1.00 90.94 183 THR A N 1
ATOM 1340 C CA . THR A 1 183 ? -2.291 -1.215 -1.897 1.00 90.94 183 THR A CA 1
ATOM 1341 C C . THR A 1 183 ? -1.028 -1.010 -1.059 1.00 90.94 183 THR A C 1
ATOM 1343 O O . THR A 1 183 ? 0.074 -0.925 -1.593 1.00 90.94 183 THR A O 1
ATOM 1346 N N . VAL A 1 184 ? -1.171 -0.910 0.264 1.00 89.94 184 VAL A N 1
ATOM 1347 C CA . VAL A 1 184 ? -0.074 -0.517 1.160 1.00 89.94 184 VAL A CA 1
ATOM 1348 C C . VAL A 1 184 ? 0.885 -1.673 1.437 1.00 89.94 184 VAL A C 1
ATOM 1350 O O . VAL A 1 184 ? 2.096 -1.474 1.492 1.00 89.94 184 VAL A O 1
ATOM 1353 N N . LEU A 1 185 ? 0.367 -2.890 1.611 1.00 89.81 185 LEU A N 1
ATOM 1354 C CA . LEU A 1 185 ? 1.194 -4.075 1.848 1.00 89.81 185 LEU A CA 1
ATOM 1355 C C . LEU A 1 185 ? 1.612 -4.770 0.548 1.00 89.81 185 LEU A C 1
ATOM 1357 O O . LEU A 1 185 ? 2.597 -5.516 0.551 1.00 89.81 185 LEU A O 1
ATOM 1361 N N . GLY A 1 186 ? 0.901 -4.516 -0.554 1.00 89.56 186 GLY A N 1
ATOM 1362 C CA . GLY A 1 186 ? 1.159 -5.102 -1.868 1.00 89.56 186 GLY A CA 1
ATOM 1363 C C . GLY A 1 186 ? 2.557 -4.800 -2.389 1.00 89.56 186 GLY A C 1
ATOM 1364 O O . GLY A 1 186 ? 3.222 -5.706 -2.885 1.00 89.56 186 GLY A O 1
ATOM 1365 N N . ASP A 1 187 ? 3.071 -3.586 -2.175 1.00 88.19 187 ASP A N 1
ATOM 1366 C CA . ASP A 1 187 ? 4.446 -3.229 -2.551 1.00 88.19 187 ASP A CA 1
ATOM 1367 C C . ASP A 1 187 ? 5.481 -4.134 -1.863 1.00 88.19 187 ASP A C 1
ATOM 1369 O O . ASP A 1 187 ? 6.416 -4.634 -2.502 1.00 88.19 187 ASP A O 1
ATOM 1373 N N . THR A 1 188 ? 5.301 -4.400 -0.566 1.00 89.81 188 THR A N 1
ATOM 1374 C CA . THR A 1 188 ? 6.186 -5.275 0.215 1.00 89.81 188 THR A CA 1
ATOM 1375 C C . THR A 1 188 ? 6.075 -6.727 -0.248 1.00 89.81 188 THR A C 1
ATOM 1377 O O . THR A 1 188 ? 7.103 -7.380 -0.468 1.00 89.81 188 THR A O 1
ATOM 1380 N N . LEU A 1 189 ? 4.848 -7.222 -0.450 1.00 91.81 189 LEU A N 1
ATOM 1381 C CA . LEU A 1 189 ? 4.585 -8.561 -0.979 1.00 91.81 189 LEU A CA 1
ATOM 1382 C C . LEU A 1 189 ? 5.251 -8.749 -2.346 1.00 91.81 189 LEU A C 1
ATOM 1384 O O . LEU A 1 189 ? 6.031 -9.685 -2.544 1.00 91.81 189 LEU A O 1
ATOM 1388 N N . LEU A 1 190 ? 5.000 -7.832 -3.278 1.00 92.75 190 LEU A N 1
ATOM 1389 C CA . LEU A 1 190 ? 5.486 -7.921 -4.646 1.00 92.75 190 LEU A CA 1
ATOM 1390 C C . LEU A 1 190 ? 7.004 -7.750 -4.720 1.00 92.75 190 LEU A C 1
ATOM 1392 O O . LEU A 1 190 ? 7.666 -8.441 -5.495 1.00 92.75 190 LEU A O 1
ATOM 1396 N N . ALA A 1 191 ? 7.593 -6.900 -3.876 1.00 92.25 191 ALA A N 1
ATOM 1397 C CA . ALA A 1 191 ? 9.042 -6.816 -3.743 1.00 92.25 191 ALA A CA 1
ATOM 1398 C C . ALA A 1 191 ? 9.649 -8.140 -3.248 1.00 92.25 191 ALA A C 1
ATOM 1400 O O . ALA A 1 191 ? 10.696 -8.549 -3.755 1.00 92.25 191 ALA A O 1
ATOM 1401 N N . GLY A 1 192 ? 9.013 -8.817 -2.288 1.00 93.88 192 GLY A N 1
ATOM 1402 C CA . GLY A 1 192 ? 9.414 -10.145 -1.816 1.00 93.88 192 GLY A CA 1
ATOM 1403 C C . GLY A 1 192 ? 9.333 -11.205 -2.917 1.00 93.88 192 GLY A C 1
ATOM 1404 O O . GLY A 1 192 ? 10.344 -11.827 -3.248 1.00 93.88 192 GLY A O 1
ATOM 1405 N N . LEU A 1 193 ? 8.161 -11.342 -3.544 1.00 95.38 193 LEU A N 1
ATOM 1406 C CA . LEU A 1 193 ? 7.916 -12.282 -4.644 1.00 95.38 193 LEU A CA 1
ATOM 1407 C C . LEU A 1 193 ? 8.875 -12.052 -5.814 1.00 95.38 193 LEU A C 1
ATOM 1409 O O . LEU A 1 193 ? 9.462 -12.999 -6.333 1.00 95.38 193 LEU A O 1
ATOM 1413 N N . ARG A 1 194 ? 9.104 -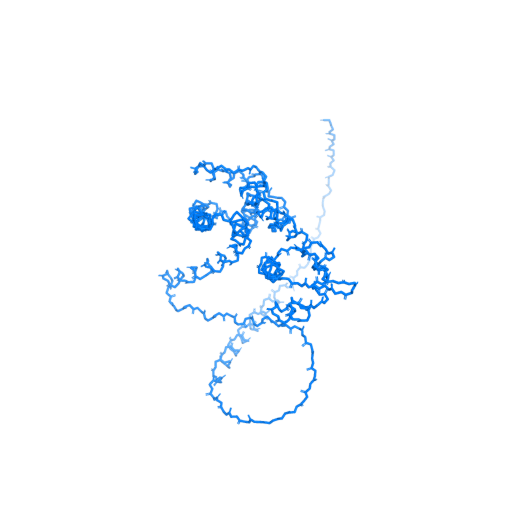10.790 -6.194 1.00 94.44 194 ARG A N 1
ATOM 1414 C CA . ARG A 1 194 ? 10.042 -10.439 -7.264 1.00 94.44 194 ARG A CA 1
ATOM 1415 C C . ARG A 1 194 ? 11.465 -10.891 -6.945 1.00 94.44 194 ARG A C 1
ATOM 1417 O O . ARG A 1 194 ? 12.141 -11.368 -7.852 1.00 94.44 194 ARG A O 1
ATOM 1424 N N . ARG A 1 195 ? 11.935 -10.749 -5.699 1.00 95.00 195 ARG A N 1
ATOM 1425 C CA . ARG A 1 195 ? 13.280 -11.208 -5.299 1.00 95.00 195 ARG A CA 1
ATOM 1426 C C . ARG A 1 195 ? 13.399 -12.733 -5.391 1.00 95.00 195 ARG A C 1
ATOM 1428 O O . ARG A 1 195 ? 14.371 -13.210 -5.963 1.00 95.00 195 ARG A O 1
ATOM 1435 N N . MET A 1 196 ? 12.392 -13.476 -4.928 1.00 94.12 196 MET A N 1
ATOM 1436 C CA . MET A 1 196 ? 12.369 -14.944 -5.048 1.00 94.12 196 MET A CA 1
ATOM 1437 C C . MET A 1 196 ? 12.304 -15.402 -6.515 1.00 94.12 196 MET A C 1
ATOM 1439 O O . MET A 1 196 ? 13.028 -16.304 -6.923 1.00 94.12 196 MET A O 1
ATOM 1443 N N . ALA A 1 197 ? 11.506 -14.732 -7.350 1.00 93.75 197 ALA A N 1
ATOM 1444 C CA . ALA A 1 197 ? 11.437 -15.028 -8.781 1.00 93.75 197 ALA A CA 1
ATOM 1445 C C . ALA A 1 197 ? 12.759 -14.727 -9.512 1.00 93.75 197 ALA A C 1
ATOM 1447 O O . ALA A 1 197 ? 13.122 -15.422 -10.459 1.00 93.75 197 ALA A O 1
ATOM 1448 N N . GLN A 1 198 ? 13.494 -13.695 -9.084 1.00 92.75 198 GLN A N 1
ATOM 1449 C CA . GLN A 1 198 ? 14.826 -13.392 -9.613 1.00 92.75 198 GLN A CA 1
ATOM 1450 C C . GLN A 1 198 ? 15.842 -14.478 -9.257 1.00 92.75 198 GLN A C 1
ATOM 1452 O O . GLN A 1 198 ? 16.669 -14.824 -10.101 1.00 92.75 198 GLN A O 1
ATOM 1457 N N . GLU A 1 199 ? 15.768 -15.020 -8.043 1.00 92.94 199 GLU A N 1
ATOM 1458 C CA . GLU A 1 199 ? 16.602 -16.135 -7.603 1.00 92.94 199 GLU A CA 1
ATOM 1459 C C . GLU A 1 199 ? 16.337 -17.405 -8.434 1.00 92.94 199 GLU A C 1
ATOM 1461 O O . GLU A 1 199 ? 17.272 -17.922 -9.049 1.00 92.94 199 GLU A O 1
ATOM 1466 N N . ASP A 1 200 ? 15.076 -17.837 -8.575 1.00 92.62 200 ASP A N 1
ATOM 1467 C CA . ASP A 1 200 ? 14.701 -18.985 -9.426 1.00 92.62 200 ASP A CA 1
ATOM 1468 C C . ASP A 1 200 ? 15.131 -18.781 -10.892 1.00 92.62 200 ASP A C 1
ATOM 1470 O O . ASP A 1 200 ? 15.779 -19.646 -11.489 1.00 92.62 200 ASP A O 1
ATOM 1474 N N . ALA A 1 201 ? 14.850 -17.611 -11.476 1.00 91.88 201 ALA A N 1
ATOM 1475 C CA . ALA A 1 201 ? 15.227 -17.319 -12.858 1.00 91.88 201 ALA A CA 1
ATOM 1476 C C . ALA A 1 201 ? 16.753 -17.298 -13.062 1.00 91.88 201 ALA A C 1
ATOM 1478 O O . ALA A 1 201 ? 17.237 -17.691 -14.128 1.00 91.88 201 ALA A O 1
ATOM 1479 N N . SER A 1 202 ? 17.513 -16.852 -12.056 1.00 91.94 202 SER A N 1
ATOM 1480 C CA . SER A 1 202 ? 18.977 -16.876 -12.073 1.00 91.94 202 SER A CA 1
ATOM 1481 C C . SER A 1 202 ? 19.500 -18.310 -12.077 1.00 91.94 202 SER A C 1
ATOM 1483 O O . SER A 1 202 ? 20.300 -18.653 -12.947 1.00 91.94 202 SER A O 1
ATOM 1485 N N . VAL A 1 203 ? 18.992 -19.160 -11.178 1.00 92.38 203 VAL A N 1
ATOM 1486 C CA . VAL A 1 203 ? 19.337 -20.590 -11.102 1.00 92.38 203 VAL A CA 1
ATOM 1487 C C . VAL A 1 203 ? 19.055 -21.291 -12.431 1.00 92.38 203 VAL A C 1
ATOM 1489 O O . VAL A 1 203 ? 19.926 -21.959 -12.984 1.00 92.38 203 VAL A O 1
ATOM 1492 N N . ARG A 1 204 ? 17.874 -21.076 -13.021 1.00 92.81 204 ARG A N 1
ATOM 1493 C CA . ARG A 1 204 ? 17.517 -21.687 -14.314 1.00 92.81 204 ARG A CA 1
ATOM 1494 C C . ARG A 1 204 ? 18.401 -21.228 -15.471 1.00 92.81 204 ARG A C 1
ATOM 1496 O O . ARG A 1 204 ? 18.605 -21.986 -16.416 1.00 92.81 204 ARG A O 1
ATOM 1503 N N . ARG A 1 205 ? 18.877 -19.979 -15.447 1.00 93.31 205 ARG A N 1
ATOM 1504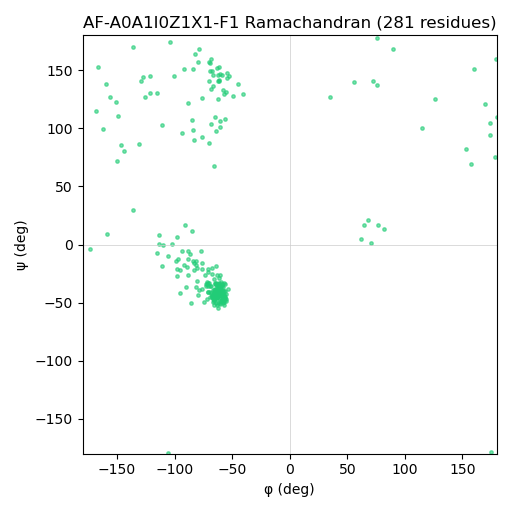 C CA . ARG A 1 205 ? 19.624 -19.377 -16.563 1.00 93.31 205 ARG A CA 1
ATOM 1505 C C . ARG A 1 205 ? 21.129 -19.596 -16.472 1.00 93.31 205 ARG A C 1
ATOM 1507 O O . ARG A 1 205 ? 21.775 -19.732 -17.508 1.00 93.31 205 ARG A O 1
ATOM 1514 N N . TYR A 1 206 ? 21.674 -19.573 -15.263 1.00 91.44 206 TYR A N 1
ATOM 1515 C CA . TYR A 1 206 ? 23.115 -19.591 -15.020 1.00 91.44 206 TYR A CA 1
ATOM 1516 C C . TYR A 1 206 ? 23.584 -20.855 -14.284 1.00 91.44 206 TYR A C 1
ATOM 1518 O O . TYR A 1 206 ? 24.789 -21.081 -14.196 1.00 91.44 206 TYR A O 1
ATOM 1526 N N . GLY A 1 207 ? 22.658 -21.706 -13.827 1.00 87.75 207 GLY A N 1
ATOM 1527 C CA . GLY A 1 207 ? 22.947 -22.901 -13.037 1.00 87.75 207 GLY A CA 1
ATOM 1528 C C . GLY A 1 207 ? 23.288 -22.592 -11.574 1.00 87.75 207 GLY A C 1
ATOM 1529 O O . GLY A 1 207 ? 23.370 -21.432 -11.171 1.00 87.75 207 GLY A O 1
ATOM 1530 N N . GLY A 1 208 ? 23.519 -23.651 -10.792 1.00 85.69 208 GLY A N 1
ATOM 1531 C CA . GLY A 1 208 ? 23.851 -23.582 -9.364 1.00 85.69 208 GLY A CA 1
ATOM 1532 C C . GLY A 1 208 ? 22.631 -23.614 -8.441 1.00 85.69 208 GLY A C 1
ATOM 1533 O O . GLY A 1 208 ? 21.500 -23.482 -8.895 1.00 85.69 208 GLY A O 1
ATOM 1534 N N . ASP A 1 209 ? 22.876 -23.799 -7.145 1.00 80.38 209 ASP A N 1
ATOM 1535 C CA . ASP A 1 209 ? 21.842 -23.691 -6.114 1.00 80.38 209 ASP A CA 1
ATOM 1536 C C . ASP A 1 209 ? 21.654 -22.223 -5.696 1.00 80.38 209 ASP A C 1
ATOM 1538 O O . ASP A 1 209 ? 22.615 -21.442 -5.760 1.00 80.38 209 ASP A O 1
ATOM 1542 N N . PRO A 1 210 ? 20.444 -21.823 -5.261 1.00 77.81 210 PRO A N 1
ATOM 1543 C CA . PRO A 1 210 ? 20.232 -20.494 -4.707 1.00 77.81 210 PRO A CA 1
ATOM 1544 C C . PRO A 1 210 ? 21.184 -20.275 -3.519 1.00 77.81 210 PRO A C 1
ATOM 1546 O O . PRO A 1 210 ? 21.286 -21.143 -2.644 1.00 77.81 210 PRO A O 1
ATOM 1549 N N . PRO A 1 211 ? 21.931 -19.156 -3.483 1.00 72.62 211 PRO A N 1
ATOM 1550 C CA . PRO A 1 211 ? 22.849 -18.897 -2.386 1.00 72.62 211 PRO A CA 1
ATOM 1551 C C . PRO A 1 211 ? 22.057 -18.789 -1.073 1.00 72.62 211 PRO A C 1
ATOM 1553 O O . PRO A 1 211 ? 20.983 -18.187 -1.063 1.00 72.62 211 PRO A O 1
ATOM 1556 N N . PRO A 1 212 ? 22.561 -19.324 0.055 1.00 75.19 212 PRO A N 1
ATOM 1557 C CA . PRO A 1 212 ? 21.885 -19.152 1.333 1.00 75.19 212 PRO A CA 1
ATOM 1558 C C . PRO A 1 212 ? 21.739 -17.655 1.621 1.00 75.19 212 PRO A C 1
ATOM 1560 O O . PRO A 1 212 ? 22.700 -16.896 1.461 1.00 75.19 212 PRO A O 1
ATOM 1563 N N . GLY A 1 213 ? 20.536 -17.233 2.025 1.00 69.00 213 GLY A N 1
ATOM 1564 C CA . GLY A 1 213 ? 20.260 -15.836 2.349 1.00 69.00 213 GLY A CA 1
ATOM 1565 C C . GLY A 1 213 ? 21.324 -15.300 3.303 1.00 69.00 213 GLY A C 1
ATOM 1566 O O . GLY A 1 213 ? 21.620 -15.929 4.322 1.00 69.00 213 GLY A O 1
ATOM 1567 N N . SER A 1 214 ? 21.938 -14.163 2.967 1.00 58.34 214 SER A N 1
ATOM 1568 C CA . SER A 1 214 ? 22.880 -13.506 3.866 1.00 58.34 214 SER A CA 1
ATOM 1569 C C . SER A 1 214 ? 22.117 -13.160 5.138 1.00 58.34 214 SER A C 1
ATOM 1571 O O . SER A 1 214 ? 21.256 -12.284 5.131 1.00 58.34 214 SER A O 1
ATOM 1573 N N . GLY A 1 215 ? 22.372 -13.902 6.216 1.00 46.41 215 GLY A N 1
ATOM 1574 C CA . GLY A 1 215 ? 21.740 -13.722 7.518 1.00 46.41 215 GLY A CA 1
ATOM 1575 C C . GLY A 1 215 ? 22.135 -12.389 8.145 1.00 46.41 215 GLY A C 1
ATOM 1576 O O . GLY A 1 215 ? 22.852 -12.359 9.141 1.00 46.41 215 GLY A O 1
ATOM 1577 N N . ILE A 1 216 ? 21.693 -11.274 7.562 1.00 44.62 216 ILE A N 1
ATOM 1578 C CA . ILE A 1 216 ? 21.738 -9.967 8.199 1.00 44.62 216 ILE A CA 1
ATOM 1579 C C . ILE A 1 216 ? 20.696 -10.032 9.307 1.00 44.62 216 ILE A C 1
ATOM 1581 O O . ILE A 1 216 ? 19.524 -9.711 9.124 1.00 44.62 216 ILE A O 1
ATOM 1585 N N . VAL A 1 217 ? 21.145 -10.504 10.467 1.00 42.12 217 VAL A N 1
ATOM 1586 C CA . VAL A 1 217 ? 20.461 -10.313 11.736 1.00 42.12 217 VAL A CA 1
ATOM 1587 C C . VAL A 1 217 ? 20.295 -8.807 11.890 1.00 42.12 217 VAL A C 1
ATOM 1589 O O . VAL A 1 217 ? 21.268 -8.081 12.098 1.00 42.12 217 VAL A O 1
ATOM 1592 N N . THR A 1 218 ? 19.071 -8.309 11.740 1.00 39.75 218 THR A N 1
ATOM 1593 C CA . THR A 1 218 ? 18.739 -6.939 12.120 1.00 39.75 218 THR A CA 1
ATOM 1594 C C . THR A 1 218 ? 18.930 -6.843 13.628 1.00 39.75 218 THR A C 1
ATOM 1596 O O . THR A 1 218 ? 18.083 -7.288 14.401 1.00 39.75 218 THR A O 1
ATOM 1599 N N . GLY A 1 219 ? 20.091 -6.340 14.047 1.00 34.88 219 GLY A N 1
ATOM 1600 C CA . GLY A 1 219 ? 20.416 -6.118 15.446 1.00 34.88 219 GLY A CA 1
ATOM 1601 C C . GLY A 1 219 ? 19.431 -5.129 16.053 1.00 34.88 219 GLY A C 1
ATOM 1602 O O . GLY A 1 219 ? 19.550 -3.922 15.856 1.00 34.88 219 GLY A O 1
ATOM 1603 N N . SER A 1 220 ? 18.455 -5.643 16.797 1.00 36.03 220 SER A N 1
ATOM 1604 C CA . SER A 1 220 ? 17.658 -4.841 17.715 1.00 36.03 220 SER A CA 1
ATOM 1605 C C . SER A 1 220 ? 18.565 -4.405 18.862 1.00 36.03 220 SER A C 1
ATOM 1607 O O . SER A 1 220 ? 18.897 -5.194 19.746 1.00 36.03 220 SER A O 1
ATOM 1609 N N . ALA A 1 221 ? 18.981 -3.141 18.839 1.00 39.88 221 ALA A N 1
ATOM 1610 C CA . ALA A 1 221 ? 19.573 -2.480 19.987 1.00 39.88 221 ALA A CA 1
ATOM 1611 C C . ALA A 1 221 ? 18.517 -2.373 21.102 1.00 39.88 221 ALA A C 1
ATOM 1613 O O . ALA A 1 221 ? 17.561 -1.610 21.000 1.00 39.88 221 ALA A O 1
ATOM 1614 N N . GLY A 1 222 ? 18.699 -3.146 22.171 1.00 31.86 222 GLY A N 1
ATOM 1615 C CA . GLY A 1 222 ? 17.905 -3.075 23.395 1.00 31.86 222 GLY A CA 1
ATOM 1616 C C . GLY A 1 222 ? 18.662 -3.765 24.522 1.00 31.86 222 GLY A C 1
ATOM 1617 O O . GLY A 1 222 ? 18.710 -4.987 24.579 1.00 31.86 222 GLY A O 1
ATOM 1618 N N . GLY A 1 223 ? 19.335 -2.971 25.356 1.00 31.34 223 GLY A N 1
ATOM 1619 C CA . GLY A 1 223 ? 20.219 -3.448 26.413 1.00 31.34 223 GLY A CA 1
ATOM 1620 C C . GLY A 1 223 ? 19.503 -4.124 27.584 1.00 31.34 223 GLY A C 1
ATOM 1621 O O . GLY A 1 223 ? 18.342 -3.853 27.877 1.00 31.34 223 GLY A O 1
ATOM 1622 N N . GLY A 1 224 ? 20.259 -4.959 28.294 1.00 29.33 224 GLY A N 1
ATOM 1623 C CA . GLY A 1 224 ? 19.859 -5.546 29.568 1.00 29.33 224 GLY A CA 1
ATOM 1624 C C . GLY A 1 224 ? 20.882 -6.571 30.047 1.00 29.33 224 GLY A C 1
ATOM 1625 O O . GLY A 1 224 ? 20.851 -7.723 29.636 1.00 29.33 224 GLY A O 1
ATOM 1626 N N . GLN A 1 225 ? 21.814 -6.129 30.891 1.00 32.59 225 GLN A N 1
ATOM 1627 C CA . GLN A 1 225 ? 22.771 -6.977 31.605 1.00 32.59 225 GLN A CA 1
ATOM 1628 C C . GLN A 1 225 ? 22.050 -7.960 32.542 1.00 32.59 225 GLN A C 1
ATOM 1630 O O . GLN A 1 225 ? 21.138 -7.565 33.262 1.00 32.59 225 GLN A O 1
ATOM 1635 N N . GLY A 1 226 ? 22.537 -9.201 32.618 1.00 29.66 226 GLY A N 1
ATOM 1636 C CA . GLY A 1 226 ? 22.163 -10.159 33.661 1.00 29.66 226 GLY A CA 1
ATOM 1637 C C . GLY A 1 226 ? 22.876 -11.499 33.482 1.00 29.66 226 GLY A C 1
ATOM 1638 O O . GLY A 1 226 ? 22.630 -12.208 32.519 1.00 29.66 226 GLY A O 1
ATOM 1639 N N . ARG A 1 227 ? 23.814 -11.796 34.383 1.00 32.75 227 ARG A N 1
ATOM 1640 C CA . ARG A 1 227 ? 24.769 -12.918 34.370 1.00 32.75 227 ARG A CA 1
ATOM 1641 C C . ARG A 1 227 ? 24.163 -14.259 34.828 1.00 32.75 227 ARG A C 1
ATOM 1643 O O . ARG A 1 227 ? 23.315 -14.249 35.711 1.00 32.75 227 ARG A O 1
ATOM 1650 N N . GLY A 1 228 ? 24.793 -15.361 34.391 1.00 28.52 228 GLY A N 1
ATOM 1651 C CA . GLY A 1 228 ? 24.988 -16.609 35.164 1.00 28.52 228 GLY A CA 1
ATOM 1652 C C . GLY A 1 228 ? 24.261 -17.843 34.617 1.00 28.52 228 GLY A C 1
ATOM 1653 O O . GLY A 1 228 ? 23.054 -17.913 34.772 1.00 28.52 228 GLY A O 1
ATOM 1654 N N . ALA A 1 229 ? 24.976 -18.726 33.892 1.00 30.14 229 ALA A N 1
ATOM 1655 C CA . ALA A 1 229 ? 25.354 -20.112 34.284 1.00 30.14 229 ALA A CA 1
ATOM 1656 C C . ALA A 1 229 ? 24.176 -21.112 34.187 1.00 30.14 229 ALA A C 1
ATOM 1658 O O . ALA A 1 229 ? 23.075 -20.779 34.587 1.00 30.14 229 ALA A O 1
ATOM 1659 N N . ASP A 1 230 ? 24.241 -22.345 33.695 1.00 29.33 230 ASP A N 1
ATOM 1660 C CA . ASP A 1 230 ? 25.241 -23.340 33.281 1.00 29.33 230 ASP A CA 1
ATOM 1661 C C . ASP A 1 230 ? 24.418 -24.398 32.493 1.00 29.33 230 ASP A C 1
ATOM 1663 O O . ASP A 1 230 ? 23.221 -24.544 32.752 1.00 29.33 230 ASP A O 1
ATOM 1667 N N . GLY A 1 231 ? 25.005 -25.118 31.535 1.00 29.16 231 GLY A N 1
ATOM 1668 C CA . GLY A 1 231 ? 24.305 -26.222 30.868 1.00 29.16 231 GLY A CA 1
ATOM 1669 C C . GLY A 1 231 ? 24.839 -26.586 29.491 1.00 29.16 231 GLY A C 1
ATOM 1670 O O . GLY A 1 231 ? 24.172 -26.372 28.485 1.00 29.16 231 GLY A O 1
ATOM 1671 N N . SER A 1 232 ? 26.043 -27.150 29.471 1.00 30.75 232 SER A N 1
ATOM 1672 C CA . SER A 1 232 ? 26.635 -27.899 28.358 1.00 30.75 232 SER A CA 1
ATOM 1673 C C . SER A 1 232 ? 25.636 -28.832 27.654 1.00 30.75 232 SER A C 1
ATOM 1675 O O . SER A 1 232 ? 25.000 -29.663 28.300 1.00 30.75 232 SER A O 1
ATOM 1677 N N . THR A 1 233 ? 25.553 -28.757 26.326 1.00 33.06 233 THR A N 1
ATOM 1678 C CA . THR A 1 233 ? 25.447 -29.944 25.462 1.00 33.06 233 THR A CA 1
ATOM 1679 C C . THR A 1 233 ? 25.958 -29.601 24.064 1.00 33.06 233 THR A C 1
ATOM 1681 O O . THR A 1 233 ? 25.579 -28.595 23.470 1.00 33.06 233 THR A O 1
ATOM 1684 N N . ASP A 1 234 ? 26.898 -30.431 23.617 1.00 37.12 234 ASP A N 1
ATOM 1685 C CA . ASP A 1 234 ? 27.542 -30.460 22.307 1.00 37.12 234 ASP A CA 1
ATOM 1686 C C . ASP A 1 234 ? 26.546 -30.308 21.147 1.00 37.12 234 ASP A C 1
ATOM 1688 O O . ASP A 1 234 ? 25.555 -31.031 21.099 1.00 37.12 234 ASP A O 1
ATOM 1692 N N . ASP A 1 235 ? 26.906 -29.515 20.133 1.00 35.62 235 ASP A N 1
ATOM 1693 C CA . ASP A 1 235 ? 26.787 -30.025 18.767 1.00 35.62 235 ASP A CA 1
ATOM 1694 C C . ASP A 1 235 ? 27.857 -29.434 17.836 1.00 35.62 235 ASP A C 1
ATOM 1696 O O . ASP A 1 235 ? 27.904 -28.244 17.511 1.00 35.62 235 ASP A O 1
ATOM 1700 N N . ARG A 1 236 ? 28.787 -30.306 17.443 1.00 41.44 236 ARG A N 1
ATOM 1701 C CA . ARG A 1 236 ? 29.941 -30.015 16.590 1.00 41.44 236 ARG A CA 1
ATOM 1702 C C . ARG A 1 236 ? 29.527 -30.045 15.120 1.00 41.44 236 ARG A C 1
ATOM 1704 O O . ARG A 1 236 ? 29.686 -31.077 14.482 1.00 41.44 236 ARG A O 1
ATOM 1711 N N . THR A 1 237 ? 29.104 -28.920 14.545 1.00 42.41 237 THR A N 1
ATOM 1712 C CA . THR A 1 237 ? 29.122 -28.746 13.076 1.00 42.41 237 THR A CA 1
ATOM 1713 C C . THR A 1 237 ? 29.313 -27.275 12.693 1.00 42.41 237 THR A C 1
ATOM 1715 O O . THR A 1 237 ? 28.385 -26.612 12.248 1.00 42.41 237 THR A O 1
ATOM 1718 N N . GLY A 1 238 ? 30.513 -26.723 12.892 1.00 40.22 238 GLY A N 1
ATOM 1719 C CA . GLY A 1 238 ? 30.752 -25.305 12.579 1.00 40.22 238 GLY A CA 1
ATOM 1720 C C . GLY A 1 238 ? 32.200 -24.893 12.349 1.00 40.22 238 GLY A C 1
ATOM 1721 O O . GLY A 1 238 ? 32.467 -23.702 12.247 1.00 40.22 238 GLY A O 1
ATOM 1722 N N . ASP A 1 239 ? 33.133 -25.838 12.251 1.00 42.31 239 ASP A N 1
ATOM 1723 C CA . ASP A 1 239 ? 34.558 -25.514 12.221 1.00 42.31 239 ASP A CA 1
ATOM 1724 C C . ASP A 1 239 ? 35.252 -26.239 11.065 1.00 42.31 239 ASP A C 1
ATOM 1726 O O . ASP A 1 239 ? 35.686 -27.383 11.206 1.00 42.31 239 ASP A O 1
ATOM 1730 N N . ARG A 1 240 ? 35.231 -25.618 9.872 1.00 39.50 240 ARG A N 1
ATOM 1731 C CA . ARG A 1 240 ? 36.128 -25.935 8.732 1.00 39.50 240 ARG A CA 1
ATOM 1732 C C . ARG A 1 240 ? 36.031 -25.004 7.517 1.00 39.50 240 ARG A C 1
ATOM 1734 O O . ARG A 1 240 ? 36.827 -25.169 6.593 1.00 39.50 240 ARG A O 1
ATOM 1741 N N . THR A 1 241 ? 35.125 -24.025 7.489 1.00 42.41 241 THR A N 1
ATOM 1742 C CA . THR A 1 241 ? 34.951 -23.152 6.303 1.00 42.41 241 THR A CA 1
ATOM 1743 C C . THR A 1 241 ? 35.523 -21.735 6.476 1.00 42.41 241 THR A C 1
ATOM 1745 O O . THR A 1 241 ? 35.642 -21.010 5.491 1.00 42.41 241 THR A O 1
ATOM 1748 N N . GLY A 1 242 ? 35.933 -21.346 7.691 1.00 40.16 242 GLY A N 1
ATOM 1749 C CA . GLY A 1 242 ? 36.502 -20.019 7.983 1.00 40.16 242 GLY A CA 1
ATOM 1750 C C . GLY A 1 242 ? 37.989 -19.864 7.640 1.00 40.16 242 GLY A C 1
ATOM 1751 O O . GLY A 1 242 ? 38.393 -18.836 7.100 1.00 40.16 242 GLY A O 1
ATOM 1752 N N . ASP A 1 243 ? 38.795 -20.907 7.846 1.00 42.59 243 ASP A N 1
ATOM 1753 C CA . ASP A 1 243 ? 40.261 -20.756 7.865 1.00 42.59 243 ASP A CA 1
ATOM 1754 C C . ASP A 1 243 ? 40.962 -20.838 6.501 1.00 42.59 243 ASP A C 1
ATOM 1756 O O . ASP A 1 243 ? 42.148 -20.544 6.398 1.00 42.59 243 ASP A O 1
ATOM 1760 N N . ARG A 1 244 ? 40.272 -21.192 5.407 1.00 39.91 244 ARG A N 1
ATOM 1761 C CA . ARG A 1 244 ? 40.914 -21.262 4.071 1.00 39.91 244 ARG A CA 1
ATOM 1762 C C . ARG A 1 244 ? 40.721 -20.032 3.190 1.00 39.91 244 ARG A C 1
ATOM 1764 O O . ARG A 1 244 ? 41.410 -19.911 2.176 1.00 39.91 244 ARG A O 1
ATOM 1771 N N . THR A 1 245 ? 39.820 -19.124 3.557 1.00 39.47 245 THR A N 1
ATOM 1772 C CA . THR A 1 245 ? 39.482 -17.954 2.723 1.00 39.47 245 THR A CA 1
ATOM 1773 C C . THR A 1 245 ? 40.224 -16.686 3.170 1.00 39.47 245 THR A C 1
ATOM 1775 O O . THR A 1 245 ? 40.429 -15.779 2.360 1.00 39.47 245 THR A O 1
ATOM 1778 N N . GLY A 1 246 ? 40.702 -16.648 4.422 1.00 40.00 246 GLY A N 1
ATOM 1779 C CA . GLY A 1 246 ? 41.517 -15.555 4.965 1.00 40.00 246 GLY A CA 1
ATOM 1780 C C . GLY A 1 246 ? 42.945 -15.514 4.409 1.00 40.00 246 GLY A C 1
ATOM 1781 O O . GLY A 1 246 ? 43.383 -14.471 3.925 1.00 40.00 246 GLY A O 1
ATOM 1782 N N . ASP A 1 247 ? 43.637 -16.655 4.365 1.00 42.97 247 ASP A N 1
ATOM 1783 C CA . ASP A 1 247 ? 45.077 -16.678 4.049 1.00 42.97 247 ASP A CA 1
ATOM 1784 C C . ASP A 1 247 ? 45.412 -16.388 2.577 1.00 42.97 247 ASP A C 1
ATOM 1786 O O . ASP A 1 247 ? 46.418 -15.752 2.273 1.00 42.97 247 ASP A O 1
ATOM 1790 N N . LYS A 1 248 ? 44.559 -16.766 1.615 1.00 43.47 248 LYS A N 1
ATOM 1791 C CA . LYS A 1 248 ? 44.866 -16.542 0.183 1.00 43.47 248 LYS A CA 1
ATOM 1792 C C . LYS A 1 248 ? 44.575 -15.126 -0.320 1.00 43.47 248 LYS A C 1
ATOM 1794 O O . LYS A 1 248 ? 45.024 -14.774 -1.415 1.00 43.47 248 LYS A O 1
ATOM 1799 N N . THR A 1 249 ? 43.835 -14.323 0.443 1.00 39.91 249 THR A N 1
ATOM 1800 C CA . THR A 1 249 ? 43.431 -12.966 0.032 1.00 39.91 249 THR A CA 1
ATOM 1801 C C . THR A 1 249 ? 44.356 -11.892 0.623 1.00 39.91 249 THR A C 1
ATOM 1803 O O . THR A 1 249 ? 44.573 -10.855 -0.012 1.00 39.91 249 THR A O 1
ATOM 1806 N N . GLY A 1 250 ? 44.987 -12.168 1.773 1.00 40.44 250 GLY A N 1
ATOM 1807 C CA . GLY A 1 250 ? 46.024 -11.314 2.365 1.00 40.44 250 GLY A CA 1
ATOM 1808 C C . GLY A 1 250 ? 47.310 -11.259 1.530 1.00 40.44 250 GLY A C 1
ATOM 1809 O O . GLY A 1 250 ? 47.780 -10.173 1.188 1.00 40.44 250 GLY A O 1
ATOM 1810 N N . ASP A 1 251 ? 47.814 -12.414 1.085 1.00 44.62 251 ASP A N 1
ATOM 1811 C CA . ASP A 1 251 ? 49.139 -12.501 0.448 1.00 44.62 251 ASP A CA 1
ATOM 1812 C C . ASP A 1 251 ? 49.211 -11.932 -0.980 1.00 44.62 251 ASP A C 1
ATOM 1814 O O . ASP A 1 251 ? 50.262 -11.461 -1.421 1.00 44.62 251 ASP A O 1
ATOM 1818 N N . ARG A 1 252 ? 48.101 -11.902 -1.734 1.00 41.56 252 ARG A N 1
ATOM 1819 C CA . ARG A 1 252 ? 48.100 -11.332 -3.101 1.00 41.56 252 ARG A CA 1
ATOM 1820 C C . ARG A 1 252 ? 47.939 -9.818 -3.150 1.00 41.56 252 ARG A C 1
ATOM 1822 O O . ARG A 1 252 ? 48.332 -9.209 -4.147 1.00 41.56 252 ARG A O 1
ATOM 1829 N N . THR A 1 253 ? 47.381 -9.211 -2.108 1.00 40.59 253 THR A N 1
ATOM 1830 C CA . THR A 1 253 ? 47.090 -7.770 -2.099 1.00 40.59 253 THR A CA 1
ATOM 1831 C C . THR A 1 253 ? 48.286 -6.958 -1.589 1.00 40.59 253 THR A C 1
ATOM 1833 O O . THR A 1 253 ? 48.476 -5.830 -2.030 1.00 40.59 253 THR A O 1
ATOM 1836 N N . GLY A 1 254 ? 49.163 -7.544 -0.762 1.00 39.81 254 GLY A N 1
ATOM 1837 C CA . GLY A 1 254 ? 50.393 -6.890 -0.289 1.00 39.81 254 GLY A CA 1
ATOM 1838 C C . GLY A 1 254 ? 51.493 -6.739 -1.351 1.00 39.81 254 GLY A C 1
ATOM 1839 O O . GLY A 1 254 ? 52.196 -5.732 -1.377 1.00 39.81 254 GLY A O 1
ATOM 1840 N N . HIS A 1 255 ? 51.622 -7.690 -2.284 1.00 42.31 255 HIS A N 1
ATOM 1841 C CA . HIS A 1 255 ? 52.733 -7.694 -3.249 1.00 42.31 255 HIS A CA 1
ATOM 1842 C C . HIS A 1 255 ? 52.529 -6.822 -4.501 1.00 42.31 255 HIS A C 1
ATOM 1844 O O . HIS A 1 255 ? 53.499 -6.544 -5.205 1.00 42.31 255 HIS A O 1
ATOM 1850 N N . ARG A 1 256 ? 51.305 -6.358 -4.803 1.00 39.47 256 ARG A N 1
ATOM 1851 C CA . ARG A 1 256 ? 51.031 -5.581 -6.033 1.00 39.47 256 ARG A CA 1
ATOM 1852 C C . ARG A 1 256 ? 51.069 -4.062 -5.847 1.00 39.47 256 ARG A C 1
ATOM 1854 O O . ARG A 1 256 ? 51.287 -3.346 -6.819 1.00 39.47 256 ARG A O 1
ATOM 1861 N N . THR A 1 257 ? 50.894 -3.573 -4.623 1.00 41.31 257 THR A N 1
ATOM 1862 C CA . THR A 1 257 ? 50.846 -2.134 -4.301 1.00 41.31 257 THR A CA 1
ATOM 1863 C C . THR A 1 257 ? 52.210 -1.548 -3.930 1.00 41.31 257 THR A C 1
ATOM 1865 O O . THR A 1 257 ? 52.376 -0.338 -4.010 1.00 41.31 257 THR A O 1
ATOM 1868 N N . GLY A 1 258 ? 53.203 -2.379 -3.587 1.00 38.00 258 GLY A N 1
ATOM 1869 C CA . GLY A 1 258 ? 54.557 -1.925 -3.233 1.00 38.00 258 GLY A CA 1
ATOM 1870 C C . GLY A 1 258 ? 55.495 -1.650 -4.417 1.00 38.00 258 GLY A C 1
ATOM 1871 O O . GLY A 1 258 ? 56.507 -0.984 -4.240 1.00 38.00 258 GLY A O 1
ATOM 1872 N N . HIS A 1 259 ? 55.173 -2.126 -5.627 1.00 40.75 259 HIS A N 1
ATOM 1873 C CA . HIS A 1 259 ? 56.092 -2.067 -6.776 1.00 40.75 259 HIS A CA 1
ATOM 1874 C C . HIS A 1 259 ? 55.797 -0.961 -7.802 1.00 40.75 259 HIS A C 1
ATOM 1876 O O . HIS A 1 259 ? 56.518 -0.857 -8.789 1.00 40.75 259 HIS A O 1
ATOM 1882 N N . ARG A 1 260 ? 54.756 -0.136 -7.604 1.00 38.72 260 ARG A N 1
ATOM 1883 C CA . ARG A 1 260 ? 54.343 0.887 -8.591 1.00 38.72 260 ARG A CA 1
ATOM 1884 C C . ARG A 1 260 ? 54.526 2.340 -8.143 1.00 38.72 260 ARG A C 1
ATOM 1886 O O . ARG A 1 260 ? 54.208 3.242 -8.902 1.00 38.72 260 ARG A O 1
ATOM 1893 N N . THR A 1 261 ? 55.039 2.567 -6.939 1.00 39.69 261 THR A N 1
ATOM 1894 C CA . THR A 1 261 ? 55.260 3.905 -6.353 1.00 39.69 261 THR A CA 1
ATOM 1895 C C . THR A 1 261 ? 56.741 4.246 -6.153 1.00 39.69 261 THR A C 1
ATOM 1897 O O . THR A 1 261 ? 57.048 5.258 -5.533 1.00 39.69 261 THR A O 1
ATOM 1900 N N . GLY A 1 262 ? 57.660 3.421 -6.669 1.00 37.75 262 GLY A N 1
ATOM 1901 C CA . GLY A 1 262 ? 59.101 3.553 -6.431 1.00 37.75 262 GLY A CA 1
ATOM 1902 C C . GLY A 1 262 ? 59.958 4.002 -7.615 1.00 37.75 262 GLY A C 1
ATOM 1903 O O . GLY A 1 262 ? 61.164 4.107 -7.433 1.00 37.75 262 GLY A O 1
ATOM 1904 N N . ASP A 1 263 ? 59.395 4.253 -8.799 1.00 40.00 263 ASP A N 1
ATOM 1905 C CA . ASP A 1 263 ? 60.208 4.586 -9.976 1.00 40.00 263 ASP A CA 1
ATOM 1906 C C . ASP A 1 263 ? 59.466 5.569 -10.889 1.00 40.00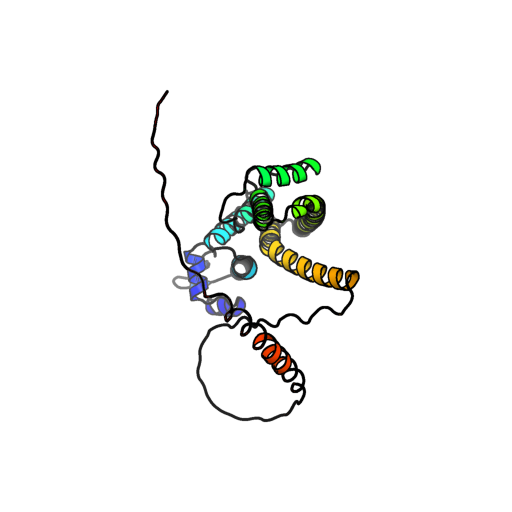 263 ASP A C 1
ATOM 1908 O O . ASP A 1 263 ? 58.698 5.160 -11.747 1.00 40.00 263 ASP A O 1
ATOM 1912 N N . GLU A 1 264 ? 59.591 6.866 -10.589 1.00 36.91 264 GLU A N 1
ATOM 1913 C CA . GLU A 1 264 ? 59.540 7.990 -11.544 1.00 36.91 264 GLU A CA 1
ATOM 1914 C C . GLU A 1 264 ? 59.689 9.307 -10.762 1.00 36.91 264 GLU A C 1
ATOM 1916 O O . GLU A 1 264 ? 58.750 10.053 -10.488 1.00 36.91 264 GLU A O 1
ATOM 1921 N N . GLY A 1 265 ? 60.926 9.573 -10.347 1.00 32.72 265 GLY A N 1
ATOM 1922 C CA . GLY A 1 265 ? 61.326 10.828 -9.729 1.00 32.72 265 GLY A CA 1
ATOM 1923 C C . GLY A 1 265 ? 62.738 11.204 -10.150 1.00 32.72 265 GLY A C 1
ATOM 1924 O O . GLY A 1 265 ? 63.665 10.981 -9.385 1.00 32.72 265 GLY A O 1
ATOM 1925 N N . ALA A 1 266 ? 62.905 11.790 -11.339 1.00 34.81 266 ALA A N 1
ATOM 1926 C CA . ALA A 1 266 ? 64.059 12.636 -11.666 1.00 34.81 266 ALA A CA 1
ATOM 1927 C C . ALA A 1 266 ? 63.838 13.404 -12.983 1.00 34.81 266 ALA A C 1
ATOM 1929 O O . ALA A 1 266 ? 63.791 12.800 -14.049 1.00 34.81 266 ALA A O 1
ATOM 1930 N N . GLY A 1 267 ? 63.763 14.741 -12.921 1.00 30.47 267 GLY A N 1
ATOM 1931 C CA . GLY A 1 267 ? 63.913 15.593 -14.110 1.00 30.47 267 GLY A CA 1
ATOM 1932 C C . GLY A 1 267 ? 63.211 16.955 -14.056 1.00 30.47 267 GLY A C 1
ATOM 1933 O O . GLY A 1 267 ? 62.141 17.131 -14.624 1.00 30.47 267 GLY A O 1
ATOM 1934 N N . ARG A 1 268 ? 63.837 17.949 -13.418 1.00 35.34 268 ARG A N 1
ATOM 1935 C CA . ARG A 1 268 ? 63.637 19.400 -13.663 1.00 35.34 268 ARG A CA 1
ATOM 1936 C C . ARG A 1 268 ? 64.853 19.918 -14.468 1.00 35.34 268 ARG A C 1
ATOM 1938 O O . ARG A 1 268 ? 65.874 19.234 -14.434 1.00 35.34 268 ARG A O 1
ATOM 1945 N N . PRO A 1 269 ? 64.905 21.182 -14.945 1.00 53.41 269 PRO A N 1
ATOM 1946 C CA . PRO A 1 269 ? 63.875 22.061 -15.534 1.00 53.41 269 PRO A CA 1
ATOM 1947 C C . PRO A 1 269 ? 64.390 22.806 -16.806 1.00 53.41 269 PRO A C 1
ATOM 1949 O O . PRO A 1 269 ? 65.596 22.881 -17.022 1.00 53.41 269 PRO A O 1
ATOM 1952 N N . SER A 1 270 ? 63.531 23.485 -17.583 1.00 34.72 270 SER A N 1
ATOM 1953 C CA . SER A 1 270 ? 63.933 24.753 -18.228 1.00 34.72 270 SER A CA 1
ATOM 1954 C C . SER A 1 270 ? 62.770 25.653 -18.670 1.00 34.72 270 SER A C 1
ATOM 1956 O O . SER A 1 270 ? 61.739 25.236 -19.185 1.00 34.72 270 SER A O 1
ATOM 1958 N N . ASP A 1 271 ? 63.036 26.918 -18.384 1.00 36.69 271 ASP A N 1
ATOM 1959 C CA . ASP A 1 271 ? 62.408 28.203 -18.658 1.00 36.69 271 ASP A CA 1
ATOM 1960 C C . ASP A 1 271 ? 62.080 28.507 -20.140 1.00 36.69 271 ASP A C 1
ATOM 1962 O O . ASP A 1 271 ? 62.869 28.159 -21.022 1.00 36.69 271 ASP A O 1
ATOM 1966 N N . ARG A 1 272 ? 60.962 29.215 -20.390 1.00 38.03 272 ARG A N 1
ATOM 1967 C CA . ARG A 1 272 ? 60.819 30.376 -21.308 1.00 38.03 272 ARG A CA 1
ATOM 1968 C C . ARG A 1 272 ? 59.348 30.751 -21.524 1.00 38.03 272 ARG A C 1
ATOM 1970 O O . ARG A 1 272 ? 58.556 29.963 -22.035 1.00 38.03 272 ARG A O 1
ATOM 1977 N N . GLY A 1 273 ? 59.010 31.989 -21.169 1.00 33.91 273 GLY A N 1
ATOM 1978 C CA . GLY A 1 273 ? 57.716 32.611 -21.446 1.00 33.91 273 GLY A CA 1
ATOM 1979 C C . GLY A 1 273 ? 57.550 33.120 -22.878 1.00 33.91 273 GLY A C 1
ATOM 1980 O O . GLY A 1 273 ? 58.528 33.242 -23.606 1.00 33.91 273 GLY A O 1
ATOM 1981 N N . VAL A 1 274 ? 56.307 33.473 -23.223 1.00 39.47 274 VAL A N 1
ATOM 1982 C CA . VAL A 1 274 ? 55.937 34.494 -24.219 1.00 39.47 274 VAL A CA 1
ATOM 1983 C C . VAL A 1 274 ? 54.580 35.092 -23.807 1.00 39.47 274 VAL A C 1
ATOM 1985 O O . VAL A 1 274 ? 53.599 34.371 -23.629 1.00 39.47 274 VAL A O 1
ATOM 1988 N N . GLU A 1 275 ? 54.560 36.414 -23.629 1.00 39.00 275 GLU A N 1
ATOM 1989 C CA . GLU A 1 275 ? 53.378 37.284 -23.563 1.00 39.00 275 GLU A CA 1
ATOM 1990 C C . GLU A 1 275 ? 52.677 37.405 -24.929 1.00 39.00 275 GLU A C 1
ATOM 1992 O O . GLU A 1 275 ? 53.345 37.291 -25.948 1.00 39.00 275 GLU A O 1
ATOM 1997 N N . LEU A 1 276 ? 51.375 37.741 -24.934 1.00 41.06 276 LEU A N 1
ATOM 1998 C CA . LEU A 1 276 ? 50.646 38.631 -25.880 1.00 41.06 276 LEU A CA 1
ATOM 1999 C C . LEU A 1 276 ? 49.140 38.545 -25.503 1.00 41.06 276 LEU A C 1
ATOM 2001 O O . LEU A 1 276 ? 48.551 37.475 -25.593 1.00 41.06 276 LEU A O 1
ATOM 2005 N N . ARG A 1 277 ? 48.493 39.533 -24.847 1.00 38.44 277 ARG A N 1
ATOM 2006 C CA . ARG A 1 277 ? 47.858 40.761 -25.410 1.00 38.44 277 ARG A CA 1
ATOM 2007 C C . ARG A 1 277 ? 47.217 40.493 -26.792 1.00 38.44 277 ARG A C 1
ATOM 2009 O O . ARG A 1 277 ? 47.903 40.005 -27.671 1.00 38.44 277 ARG A O 1
ATOM 2016 N N . THR A 1 278 ? 45.947 40.781 -27.108 1.00 41.12 278 THR A N 1
ATOM 2017 C CA . THR A 1 278 ? 45.034 41.879 -26.720 1.00 41.12 278 THR A CA 1
ATOM 2018 C C . THR A 1 278 ? 43.664 41.696 -27.416 1.00 41.12 278 THR A C 1
ATOM 2020 O O . THR A 1 278 ? 43.639 41.136 -28.504 1.00 41.12 278 THR A O 1
ATOM 2023 N N . ALA A 1 279 ? 42.618 42.338 -26.858 1.00 40.28 279 ALA A N 1
ATOM 2024 C CA . ALA A 1 279 ? 41.411 42.906 -27.512 1.00 40.28 279 ALA A CA 1
ATOM 2025 C C . ALA A 1 279 ? 40.335 41.935 -28.064 1.00 40.28 279 ALA A C 1
ATOM 2027 O O . ALA A 1 279 ? 40.654 40.921 -28.658 1.00 40.28 279 ALA A O 1
ATOM 2028 N N . GLY A 1 280 ? 39.024 42.180 -27.953 1.00 35.47 280 GLY A N 1
ATOM 2029 C CA . GLY A 1 280 ? 38.236 43.305 -27.435 1.00 35.47 280 GLY A CA 1
ATOM 2030 C C . GLY A 1 280 ? 36.806 43.241 -28.013 1.00 35.47 280 GLY A C 1
ATOM 2031 O O . GLY A 1 280 ? 36.665 42.770 -29.131 1.00 35.47 280 GLY A O 1
ATOM 2032 N N . ALA A 1 281 ? 35.816 43.752 -27.254 1.00 43.38 281 ALA A N 1
ATOM 2033 C CA . ALA A 1 281 ? 34.476 44.253 -27.656 1.00 43.38 281 ALA A CA 1
ATOM 2034 C C . ALA A 1 281 ? 33.531 43.303 -28.446 1.00 43.38 281 ALA A C 1
ATOM 2036 O O . ALA A 1 281 ? 33.942 42.592 -29.341 1.00 43.38 281 ALA A O 1
ATOM 2037 N N . GLY A 1 282 ? 32.220 43.224 -28.220 1.00 44.50 282 GLY A N 1
ATOM 2038 C CA . GLY A 1 282 ? 31.270 44.186 -27.675 1.00 44.50 282 GLY A CA 1
ATOM 2039 C C . GLY A 1 282 ? 30.112 44.341 -28.674 1.00 44.50 282 GLY A C 1
ATOM 2040 O O . GLY A 1 282 ? 30.364 44.726 -29.811 1.00 44.50 282 GLY A O 1
ATOM 2041 N N . ARG A 1 283 ? 28.886 44.134 -28.168 1.00 51.03 283 ARG A N 1
ATOM 2042 C CA . ARG A 1 283 ? 27.548 44.203 -28.801 1.00 51.03 283 ARG A CA 1
ATOM 2043 C C . ARG A 1 283 ? 27.060 42.957 -29.532 1.00 51.03 283 ARG A C 1
ATOM 2045 O O . ARG A 1 283 ? 27.739 42.497 -30.468 1.00 51.03 283 ARG A O 1
#

InterPro domains:
  IPR000551 MerR-type HTH domain [PF13411] (1-70)
  IPR000551 MerR-type HTH domain [PR00040] (2-13)
  IPR000551 MerR-type HTH domain [PR00040] (13-26)
  IPR000551 MerR-type HTH domain [PR00040] (37-57)
  IPR000551 MerR-type HTH domain [PS50937] (1-70)
  IPR000551 MerR-type HTH domain [SM00422] (1-71)
  IPR009061 Putative DNA-binding domain superfamily [SSF46955] (1-86)
  IPR047057 MerR transcriptional regulator [PTHR30204] (1-146)

Organism: NCBI:txid988821

Sequence (283 aa):
MRISELSTRTGVSAPLVKFYVREGLLPPAERTGHNRTEYGEDHVARLVLIRSLVDVGGLSLAAARRVLDAIDDTALPLAEVLGVAQGALPRPAAPASAAARDRVRAVTTARGWRVHDDNPGLEAAAAVLDGWARVGRGDLAAGLERYARAAAVVAEADLDAVEAVVQADGDRSRAAETVVVGTVLGDTLLAGLRRMAQEDASVRRYGGDPPPGSGIVTGSAGGGQGRGADGSTDDRTGDRTGDRTGDKTGDRTGHRTGHRTGDEGAGRPSDRGVELRTAGAGR

Foldseek 3Di:
DDLVVLCVLQVQDSVRLVVCCVLVQAPFFDDPDPPDGDDDVVRSVSSNLLCLCCVQLVFDPVLSNQLSVQLVPPVHDLVVSLQSLQVRHDADPDFADPVLLVLLVVLCVVVVHDDDPPRRVSRVRRVVCVVCVVVVHNCVSVCVNVVVVVVVVLVVVLVVVLVVVCVPPVDSSVSSSSSNSCSRNVVVVVVVVVVVVVQVVCCVPPNDDRPPPPPPPPDDPDDDDDDDDDDDDDDDDDPDPPPPPPPVVVVVVVPPVVPPPPDDDDDDDDDDDDDDDDDDDDD

Mean predicted aligned error: 14.47 Å